Protein AF-I3RBV1-F1 (afdb_monomer_lite)

Radius of gyration: 20.12 Å; chains: 1; bounding box: 81×31×53 Å

pLDDT: mean 87.64, std 16.23, range [31.23, 98.06]

Foldseek 3Di:
DDDDDDDPPPPPPPPPPDALVVLLVCLVVVVVVVLLVLLVVLVVDPDPPDSVVSSLVSLVVVLVVLLVVCVVVLQQLVPDDPSRLLSNLLSLLSLLVNLLPALVLLCVLLVLLVVLLVVCVVPVVPPCNLVSQLVSLVVSLVVLVVSCVVDVSSVSVNSNSNSNSVVCNVVVHSVSSVSSNSSSVSNSVSNVSSPHHND

Secondary structure (DSSP, 8-state):
-------------------HHHHHHHHHHT-HHHHHHHHHHHHH---TTSHHHHHHHHHHHHHHHHHHHHHHHTT-GGGS-HHHHHHHHHHHHHHHHHTT--HHHHHHHHHHHHHHHHHHHH-TT-TTHHHHHHHHHHHHHHHHHHHHHH-GGGHHHHHHHHHHHHHHHHS--HHHHHHHHHHHHHHHHHHHHHT----

Sequence (199 aa):
MYNRGREGGGLRRERLEVDENSLKKAIQEGWFSIVREAVREALKTRKKGSVKEVIEKVIEDEFQKIKEDFRNTGGDLSKLDDFRIVKTAAVVAAMAVIKELKTTQIRKIIEMSKGLNTEVKLNQNDNTISRRILNGAVRMNMLLAYYAGKNSSVQPLQEVLEPILLWLSSNPTVENFSKVYTFFEAIVAYHRYFGGKEQ

Structure (mmCIF, N/CA/C/O backbone):
data_AF-I3RBV1-F1
#
_entry.id   AF-I3RBV1-F1
#
loop_
_atom_site.group_PDB
_atom_site.id
_atom_site.type_symbol
_atom_site.label_atom_id
_atom_site.label_alt_id
_atom_site.label_comp_id
_atom_site.label_asym_id
_atom_site.label_entity_id
_atom_site.label_seq_id
_atom_site.pdbx_PDB_ins_code
_atom_site.Cartn_x
_atom_site.Cartn_y
_atom_site.Cartn_z
_atom_site.occupancy
_atom_site.B_iso_or_equiv
_atom_site.auth_seq_id
_atom_site.auth_comp_id
_atom_site.auth_asym_id
_atom_site.auth_atom_id
_atom_site.pdbx_PDB_model_num
ATOM 1 N N . MET A 1 1 ? -65.904 5.011 8.369 1.00 43.97 1 MET A N 1
ATOM 2 C CA . MET A 1 1 ? -65.185 3.877 8.986 1.00 43.97 1 MET A CA 1
ATOM 3 C C . MET A 1 1 ? -64.522 3.065 7.887 1.00 43.97 1 MET A C 1
ATOM 5 O O . MET A 1 1 ? -65.232 2.355 7.202 1.00 43.97 1 MET A O 1
ATOM 9 N N . TYR A 1 2 ? -63.209 3.188 7.706 1.00 33.78 2 TYR A N 1
ATOM 10 C CA . TYR A 1 2 ? -62.348 2.093 7.247 1.00 33.78 2 TYR A CA 1
ATOM 11 C C . TYR A 1 2 ? -60.950 2.378 7.794 1.00 33.78 2 TYR A C 1
ATOM 13 O O . TYR A 1 2 ? -60.409 3.468 7.634 1.00 33.78 2 TYR A O 1
ATOM 21 N N . ASN A 1 3 ? -60.455 1.416 8.559 1.00 37.34 3 ASN A N 1
ATOM 22 C CA . ASN A 1 3 ? -59.183 1.411 9.260 1.00 37.34 3 ASN A CA 1
ATOM 23 C C . ASN A 1 3 ? -58.359 0.240 8.696 1.00 37.34 3 ASN A C 1
ATOM 25 O O . ASN A 1 3 ? -58.950 -0.716 8.190 1.00 37.34 3 ASN A O 1
ATOM 29 N N . ARG A 1 4 ? -57.040 0.288 8.922 1.00 38.69 4 ARG A N 1
ATOM 30 C CA . ARG A 1 4 ? -55.958 -0.651 8.538 1.00 38.69 4 ARG A CA 1
ATOM 31 C C . ARG A 1 4 ? -55.323 -0.371 7.166 1.00 38.69 4 ARG A C 1
ATOM 33 O O . ARG A 1 4 ? -56.021 -0.183 6.188 1.00 38.69 4 ARG A O 1
ATOM 40 N N . GLY A 1 5 ? -54.002 -0.357 7.023 1.00 33.84 5 GLY A N 1
ATOM 41 C CA . GLY A 1 5 ? -52.952 -0.671 7.985 1.00 33.84 5 GLY A CA 1
ATOM 42 C C . GLY A 1 5 ? -51.603 -0.196 7.457 1.00 33.84 5 GLY A C 1
ATOM 43 O O . GLY A 1 5 ? -51.315 -0.286 6.269 1.00 33.84 5 GLY A O 1
ATOM 44 N N . ARG A 1 6 ? -50.799 0.354 8.369 1.00 45.66 6 ARG A N 1
ATOM 45 C CA . ARG A 1 6 ? -49.372 0.59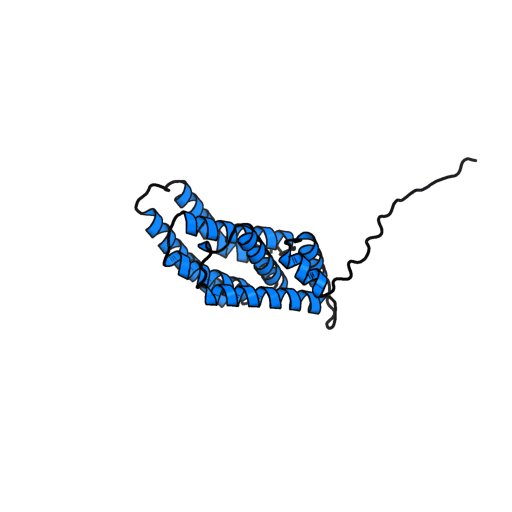1 8.174 1.00 45.66 6 ARG A CA 1
ATOM 46 C C . ARG A 1 6 ? -48.666 -0.761 8.172 1.00 45.66 6 ARG A C 1
ATOM 48 O O . ARG A 1 6 ? -48.700 -1.437 9.193 1.00 45.66 6 ARG A O 1
ATOM 55 N N . GLU A 1 7 ? -47.932 -1.069 7.115 1.00 36.38 7 GLU A N 1
ATOM 56 C CA . GLU A 1 7 ? -46.798 -1.989 7.195 1.00 36.38 7 GLU A CA 1
ATOM 57 C C . GLU A 1 7 ? -45.539 -1.230 6.790 1.00 36.38 7 GLU A C 1
ATOM 59 O O . GLU A 1 7 ? -45.074 -1.239 5.655 1.00 36.38 7 GLU A O 1
ATOM 64 N N . GLY A 1 8 ? -45.004 -0.499 7.770 1.00 36.81 8 GLY A N 1
ATOM 65 C CA . GLY A 1 8 ? -43.614 -0.082 7.753 1.00 36.81 8 GLY A CA 1
ATOM 66 C C . GLY A 1 8 ? -42.754 -1.302 8.051 1.00 36.81 8 GLY A C 1
ATOM 67 O O . GLY A 1 8 ? -42.493 -1.601 9.214 1.00 36.81 8 GLY A O 1
ATOM 68 N N . GLY A 1 9 ? -42.325 -2.000 7.000 1.00 31.23 9 GLY A N 1
ATOM 69 C CA . GLY A 1 9 ? -41.282 -3.022 7.057 1.00 31.23 9 GLY A CA 1
ATOM 70 C C . GLY A 1 9 ? -39.929 -2.381 7.352 1.00 31.23 9 GLY A C 1
ATOM 71 O O . GLY A 1 9 ? -39.078 -2.251 6.476 1.00 31.23 9 GLY A O 1
ATOM 72 N N . GLY A 1 10 ? -39.741 -1.922 8.588 1.00 34.28 10 GLY A N 1
ATOM 73 C CA . GLY A 1 10 ? -38.438 -1.529 9.093 1.00 34.28 10 GLY A CA 1
ATOM 74 C C . GLY A 1 10 ? -37.571 -2.773 9.211 1.00 34.28 10 GLY A C 1
ATOM 75 O O . GLY A 1 10 ? -37.705 -3.523 10.176 1.00 34.28 10 GLY A O 1
ATOM 76 N N . LEU A 1 11 ? -36.677 -2.979 8.242 1.00 37.38 11 LEU A N 1
ATOM 77 C CA . LEU A 1 11 ? -35.508 -3.840 8.399 1.00 37.38 11 LEU A CA 1
ATOM 78 C C . LEU A 1 11 ? -34.776 -3.382 9.664 1.00 37.38 11 LEU A C 1
ATOM 80 O O . LEU A 1 11 ? -34.067 -2.371 9.666 1.00 37.38 11 LEU A O 1
ATOM 84 N N . ARG A 1 12 ? -35.006 -4.098 10.769 1.00 35.91 12 ARG A N 1
ATOM 85 C CA . ARG A 1 12 ? -34.195 -3.997 11.977 1.00 35.91 12 ARG A CA 1
ATOM 86 C C . ARG A 1 12 ? -32.760 -4.240 11.531 1.00 35.91 12 ARG A C 1
ATOM 88 O O . ARG A 1 12 ? -32.411 -5.352 11.156 1.00 35.91 12 ARG A O 1
ATOM 95 N N . ARG A 1 13 ? -31.941 -3.188 11.549 1.00 39.34 13 ARG A N 1
ATOM 96 C CA . ARG A 1 13 ? -30.487 -3.330 11.553 1.00 39.34 13 ARG A CA 1
ATOM 97 C C . ARG A 1 13 ? -30.153 -4.113 12.818 1.00 39.34 13 ARG A C 1
ATOM 99 O O . ARG A 1 13 ? -30.091 -3.519 13.894 1.00 39.34 13 ARG A O 1
ATOM 106 N N . GLU A 1 14 ? -30.012 -5.430 12.706 1.00 40.53 14 GLU A N 1
ATOM 107 C CA . GLU A 1 14 ? -29.224 -6.187 13.671 1.00 40.53 14 GLU A CA 1
ATOM 108 C C . GLU A 1 14 ? -27.906 -5.430 13.807 1.00 40.53 14 GLU A C 1
ATOM 110 O O . GLU A 1 14 ? -27.224 -5.152 12.816 1.00 40.53 14 GLU A O 1
ATOM 115 N N . ARG A 1 15 ? -27.602 -4.962 15.022 1.00 45.78 15 ARG A N 1
ATOM 116 C CA . ARG A 1 15 ? -26.257 -4.476 15.306 1.00 45.78 15 ARG A CA 1
ATOM 117 C C . ARG A 1 15 ? -25.359 -5.671 15.042 1.00 45.78 15 ARG A C 1
ATOM 119 O O . ARG A 1 15 ? -25.416 -6.624 15.807 1.00 45.78 15 ARG A O 1
ATOM 126 N N . LEU A 1 16 ? -24.584 -5.621 13.961 1.00 51.28 16 LEU A N 1
ATOM 127 C CA . LEU A 1 16 ? -23.417 -6.476 13.803 1.00 51.28 16 LEU A CA 1
ATOM 128 C C . LEU A 1 16 ? -22.609 -6.320 15.090 1.00 51.28 16 LEU A C 1
ATOM 130 O O . LEU A 1 16 ? -22.035 -5.259 15.344 1.00 51.28 16 LEU A O 1
ATOM 134 N N . GLU A 1 17 ? -22.651 -7.338 15.941 1.00 61.72 17 GLU A N 1
ATOM 135 C CA . GLU A 1 17 ? -21.717 -7.469 17.044 1.00 61.72 17 GLU A CA 1
ATOM 136 C C . GLU A 1 17 ? -20.369 -7.731 16.378 1.00 61.72 17 GLU A C 1
ATOM 138 O O . GLU A 1 17 ? -20.085 -8.829 15.909 1.00 61.72 17 GLU A O 1
ATOM 143 N N . VAL A 1 18 ? -19.590 -6.666 16.183 1.00 70.06 18 VAL A N 1
ATOM 144 C CA . VAL A 1 18 ? -18.258 -6.776 15.593 1.00 70.06 18 VAL A CA 1
ATOM 145 C C . VAL A 1 18 ? -17.349 -7.368 16.661 1.00 70.06 18 VAL A C 1
ATOM 147 O O . VAL A 1 18 ? -16.785 -6.640 17.478 1.00 70.06 18 VAL A O 1
ATOM 150 N N . ASP A 1 19 ? -17.250 -8.692 16.677 1.00 84.06 19 ASP A N 1
ATOM 151 C CA . ASP A 1 19 ? -16.253 -9.411 17.457 1.00 84.06 19 ASP A CA 1
ATOM 152 C C . ASP A 1 19 ? -14.961 -9.627 16.645 1.00 84.06 19 ASP A C 1
ATOM 154 O O . ASP A 1 19 ? -14.930 -9.535 15.412 1.00 84.06 19 ASP A O 1
ATOM 158 N N . GLU A 1 20 ? -13.869 -9.899 17.362 1.00 89.44 20 GLU A N 1
ATOM 159 C CA . GLU A 1 20 ? -12.519 -10.030 16.805 1.00 89.44 20 GLU A CA 1
ATOM 160 C C . GLU A 1 20 ? -12.443 -11.086 15.684 1.00 89.44 20 GLU A C 1
ATOM 162 O O . GLU A 1 20 ? -11.799 -10.862 14.654 1.00 89.44 20 GLU A O 1
ATOM 167 N N . ASN A 1 21 ? -13.123 -12.226 15.856 1.00 91.38 21 ASN A N 1
ATOM 168 C CA . ASN A 1 21 ? -13.037 -13.355 14.932 1.00 91.38 21 ASN A CA 1
ATOM 169 C C . ASN A 1 21 ? -13.827 -13.092 13.653 1.00 91.38 21 ASN A C 1
ATOM 171 O O . ASN A 1 21 ? -13.334 -13.378 12.559 1.00 91.38 21 ASN A O 1
ATOM 175 N N . SER A 1 22 ? -15.018 -12.504 13.776 1.00 91.31 22 SER A N 1
ATOM 176 C CA . SER A 1 22 ? -15.838 -12.136 12.619 1.00 91.31 22 SER A CA 1
ATOM 177 C C . SER A 1 22 ? -15.121 -11.133 11.712 1.00 91.31 22 SER A C 1
ATOM 179 O O . SER A 1 22 ? -15.134 -11.289 10.489 1.00 91.31 22 SER A O 1
ATOM 181 N N . LEU A 1 23 ? -14.427 -10.143 12.289 1.00 93.88 23 LEU A N 1
ATOM 182 C CA . LEU A 1 23 ? -13.663 -9.171 11.502 1.00 93.88 23 LEU A CA 1
ATOM 183 C C . LEU A 1 23 ? -12.424 -9.799 10.843 1.00 93.88 23 LEU A C 1
ATOM 185 O O . LEU A 1 23 ? -12.176 -9.547 9.663 1.00 93.88 23 LEU A O 1
ATOM 189 N N . LYS A 1 24 ? -11.680 -10.652 11.561 1.00 94.56 24 LYS A N 1
ATOM 190 C CA . LYS A 1 24 ? -10.543 -11.400 10.991 1.00 94.56 24 LYS A CA 1
ATOM 191 C C . LYS A 1 24 ? -10.976 -12.256 9.803 1.00 94.56 24 LYS A C 1
ATOM 193 O O . LYS A 1 24 ? -10.357 -12.190 8.741 1.00 94.56 24 LYS A O 1
ATOM 198 N N . LYS A 1 25 ? -12.074 -13.000 9.955 1.00 94.88 25 LYS A N 1
ATOM 199 C CA . LYS A 1 25 ? -12.648 -13.818 8.882 1.00 94.88 25 LYS A CA 1
ATOM 200 C C . LYS A 1 25 ? -13.053 -12.962 7.679 1.00 94.88 25 LYS A C 1
ATOM 202 O O . LYS A 1 25 ? -12.675 -13.279 6.555 1.00 94.88 25 LYS A O 1
ATOM 207 N N . ALA A 1 26 ? -13.728 -11.835 7.913 1.00 95.12 26 ALA A N 1
ATOM 208 C CA . ALA A 1 26 ? -14.122 -10.920 6.845 1.00 95.12 26 ALA A CA 1
ATOM 209 C C . ALA A 1 26 ? -12.919 -10.378 6.051 1.00 95.12 26 ALA A C 1
ATOM 211 O O . ALA A 1 26 ? -12.990 -10.280 4.827 1.00 95.12 26 ALA A O 1
ATOM 212 N N . ILE A 1 27 ? -11.802 -10.057 6.715 1.00 95.19 27 ILE A N 1
ATOM 213 C CA . ILE A 1 27 ? -10.563 -9.641 6.035 1.00 95.19 27 ILE A CA 1
ATOM 214 C C . ILE A 1 27 ? -9.998 -10.790 5.191 1.00 95.19 27 ILE A C 1
ATOM 216 O O . ILE A 1 27 ? -9.649 -10.584 4.028 1.00 95.19 27 ILE A O 1
ATOM 220 N N . GLN A 1 28 ? -9.918 -11.996 5.756 1.00 93.19 28 GLN A N 1
ATOM 221 C CA . GLN A 1 28 ? -9.342 -13.166 5.086 1.00 93.19 28 GLN A CA 1
ATOM 222 C C . GLN A 1 28 ? -10.125 -13.577 3.834 1.00 93.19 28 GLN A C 1
ATOM 224 O O . GLN A 1 28 ? -9.507 -13.886 2.814 1.00 93.19 28 GLN A O 1
ATOM 229 N N . GLU A 1 29 ? -11.455 -13.530 3.910 1.00 94.50 29 GLU A N 1
ATOM 230 C CA . GLU A 1 29 ? -12.381 -13.917 2.837 1.00 94.50 29 GLU A CA 1
ATOM 231 C C . GLU A 1 29 ? -12.699 -12.766 1.864 1.00 94.50 29 GLU A C 1
ATOM 233 O O . GLU A 1 29 ? -13.391 -12.966 0.868 1.00 94.50 29 GLU A O 1
ATOM 238 N N . GLY A 1 30 ? -12.184 -11.555 2.111 1.00 93.81 30 GLY A N 1
ATOM 239 C CA . GLY A 1 30 ? -12.381 -10.400 1.230 1.00 93.81 30 GLY A CA 1
ATOM 240 C C . GLY A 1 30 ? -13.765 -9.746 1.337 1.00 93.81 30 GLY A C 1
ATOM 241 O O . GLY A 1 30 ? -14.210 -9.060 0.416 1.00 93.81 30 GLY A O 1
ATOM 242 N N . TRP A 1 31 ? -14.464 -9.919 2.460 1.00 95.56 31 TRP A N 1
ATOM 243 C CA . TRP A 1 31 ? -15.760 -9.292 2.743 1.00 95.56 31 TRP A CA 1
ATOM 244 C C . TRP A 1 31 ? -15.586 -7.837 3.203 1.00 95.56 31 TRP A C 1
ATOM 246 O O . TRP A 1 31 ? -15.913 -7.454 4.330 1.00 95.56 31 TRP A O 1
ATOM 256 N N . PHE A 1 32 ? -15.066 -6.988 2.314 1.00 95.50 32 PHE A N 1
ATOM 257 C CA . PHE A 1 32 ? -14.678 -5.614 2.654 1.00 95.50 32 PHE A CA 1
ATOM 258 C C . PHE A 1 32 ? -15.848 -4.694 3.026 1.00 95.50 32 PHE A C 1
ATOM 260 O O . PHE A 1 32 ? -15.623 -3.654 3.639 1.00 95.50 32 PHE A O 1
ATOM 267 N N . SER A 1 33 ? -17.095 -5.057 2.719 1.00 95.31 33 SER A N 1
ATOM 268 C CA . SER A 1 33 ? -18.275 -4.339 3.220 1.00 95.31 33 SER A CA 1
ATOM 269 C C . SER A 1 33 ? -18.387 -4.408 4.745 1.00 95.31 33 SER A C 1
ATOM 271 O O . SER A 1 33 ? -18.674 -3.394 5.375 1.00 95.31 33 SER A O 1
ATOM 273 N N . ILE A 1 34 ? -18.086 -5.561 5.347 1.00 94.31 34 ILE A N 1
ATOM 274 C CA . ILE A 1 34 ? -18.062 -5.733 6.807 1.00 94.31 34 ILE A CA 1
ATOM 275 C C . ILE A 1 34 ? -16.895 -4.940 7.397 1.00 94.31 34 ILE A C 1
ATOM 277 O O . ILE A 1 34 ? -17.082 -4.183 8.349 1.00 94.31 34 ILE A O 1
ATOM 281 N N . VAL A 1 35 ? -15.713 -5.037 6.776 1.00 95.50 35 VAL A N 1
ATOM 282 C CA . VAL A 1 35 ? -14.522 -4.267 7.178 1.00 95.50 35 VAL A CA 1
ATOM 283 C C . VAL A 1 35 ? -14.811 -2.765 7.149 1.00 95.50 35 VAL A C 1
ATOM 285 O O . VAL A 1 35 ? -14.471 -2.049 8.086 1.00 95.50 35 VAL A O 1
ATOM 288 N N . ARG A 1 36 ? -15.503 -2.278 6.115 1.00 95.81 36 ARG A N 1
ATOM 289 C CA . ARG A 1 36 ? -15.916 -0.876 5.996 1.00 95.81 36 ARG A CA 1
ATOM 290 C C . ARG A 1 36 ? -16.795 -0.429 7.148 1.00 95.81 36 ARG A C 1
ATOM 292 O O . ARG A 1 36 ? -16.546 0.638 7.707 1.00 95.81 36 ARG A O 1
ATOM 299 N N . GLU A 1 37 ? -17.844 -1.185 7.456 1.00 94.12 37 GLU A N 1
ATOM 300 C CA . GLU A 1 37 ? -18.761 -0.810 8.531 1.00 94.12 37 GLU A CA 1
ATOM 301 C C . GLU A 1 37 ? -18.044 -0.826 9.886 1.00 94.12 37 GLU A C 1
ATOM 303 O O . GLU A 1 37 ? -18.206 0.119 10.658 1.00 94.12 37 GLU A O 1
ATOM 308 N N . ALA A 1 38 ? -17.153 -1.796 10.117 1.00 93.00 38 ALA A N 1
ATOM 309 C CA . ALA A 1 38 ? -16.289 -1.824 11.294 1.00 93.00 38 ALA A CA 1
ATOM 310 C C . ALA A 1 38 ? -15.378 -0.581 11.371 1.00 93.00 38 ALA A C 1
ATOM 312 O O . ALA A 1 38 ? -15.432 0.166 12.348 1.00 93.00 38 ALA A O 1
ATOM 313 N N . VAL A 1 39 ? -14.598 -0.285 10.326 1.00 93.50 39 VAL A N 1
ATOM 314 C CA . VAL A 1 39 ? -13.709 0.894 10.295 1.00 93.50 39 VAL A CA 1
ATOM 315 C C . VAL A 1 39 ? -14.494 2.183 10.548 1.00 93.50 39 VAL A C 1
ATOM 317 O O . VAL A 1 39 ? -14.084 3.024 11.346 1.00 93.50 39 VAL A O 1
ATOM 320 N N . ARG A 1 40 ? -15.668 2.340 9.931 1.00 91.81 40 ARG A N 1
ATOM 321 C CA . ARG A 1 40 ? -16.527 3.514 10.144 1.00 91.81 40 ARG A CA 1
ATOM 322 C C . ARG A 1 40 ? -17.050 3.617 11.568 1.00 91.81 40 ARG A C 1
ATOM 324 O O . ARG A 1 40 ? -17.195 4.731 12.071 1.00 91.81 40 ARG A O 1
ATOM 331 N N . GLU A 1 41 ? -17.352 2.495 12.205 1.00 89.12 41 GLU A N 1
ATOM 332 C CA . GLU A 1 41 ? -17.783 2.478 13.599 1.00 89.12 41 GLU A CA 1
ATOM 333 C C . GLU A 1 41 ? -16.639 2.853 14.551 1.00 89.12 41 GLU A C 1
ATOM 335 O O . GLU A 1 41 ? -16.833 3.661 15.468 1.00 89.12 41 GLU A O 1
ATOM 340 N N . ALA A 1 42 ? -15.422 2.378 14.268 1.00 89.44 42 ALA A N 1
ATOM 341 C CA . ALA A 1 42 ? -14.211 2.782 14.980 1.00 89.44 42 ALA A CA 1
ATOM 342 C C . ALA A 1 42 ? -13.955 4.298 14.866 1.00 89.44 42 ALA A C 1
ATOM 344 O O . ALA A 1 42 ? -13.603 4.941 15.855 1.00 89.44 42 ALA A O 1
ATOM 345 N N . LEU A 1 43 ? -14.220 4.903 13.701 1.00 88.06 43 LEU A N 1
ATOM 346 C CA . LEU A 1 43 ? -14.090 6.354 13.502 1.00 88.06 43 LEU A CA 1
ATOM 347 C C . LEU A 1 43 ? -15.131 7.186 14.274 1.00 88.06 43 LEU A C 1
ATOM 349 O O . LEU A 1 43 ? -14.849 8.325 14.648 1.00 88.06 43 LEU A O 1
ATOM 353 N N . LYS A 1 44 ? -16.343 6.662 14.501 1.00 87.12 44 LYS A N 1
ATOM 354 C CA . LYS A 1 44 ? -17.406 7.376 15.240 1.00 87.12 44 LYS A CA 1
ATOM 355 C C . LYS A 1 44 ? -17.213 7.310 16.753 1.00 87.12 44 LYS A C 1
ATOM 357 O O . LYS A 1 44 ? -17.618 8.227 17.472 1.00 87.12 44 LYS A O 1
ATOM 362 N N . THR A 1 45 ? -16.632 6.222 17.245 1.00 80.75 45 THR A N 1
ATOM 363 C CA . THR A 1 45 ? -16.597 5.921 18.676 1.00 80.75 45 THR A CA 1
ATOM 364 C C . THR A 1 45 ? -15.466 6.675 19.378 1.00 80.75 45 THR A C 1
ATOM 366 O O . THR A 1 45 ? -14.293 6.520 19.058 1.00 80.75 45 THR A O 1
ATOM 369 N N . ARG A 1 46 ? -15.808 7.496 20.383 1.00 67.19 46 ARG A N 1
ATOM 370 C CA . ARG A 1 46 ? -14.831 8.262 21.190 1.00 67.19 46 ARG A CA 1
ATOM 371 C C . ARG A 1 46 ? -14.433 7.597 22.516 1.00 67.19 46 ARG A C 1
ATOM 373 O O . ARG A 1 46 ? -13.560 8.113 23.206 1.00 67.19 46 ARG A O 1
ATOM 380 N N . LYS A 1 47 ? -15.081 6.496 22.914 1.00 62.28 47 LYS A N 1
ATOM 381 C CA . LYS A 1 47 ? -14.840 5.838 24.212 1.00 62.28 47 LYS A CA 1
ATOM 382 C C . LYS A 1 47 ? -13.664 4.850 24.126 1.00 62.28 47 LYS A C 1
ATOM 384 O O . LYS A 1 47 ? -13.701 3.954 23.287 1.00 62.28 47 LYS A O 1
ATOM 389 N N . LYS A 1 48 ? -12.664 4.992 25.008 1.00 52.47 48 LYS A N 1
ATOM 390 C CA . LYS A 1 48 ? -11.652 3.954 25.311 1.00 52.47 48 LYS A CA 1
ATOM 391 C C . LYS A 1 48 ? -12.323 2.744 25.986 1.00 52.47 48 LYS A C 1
ATOM 393 O O . LYS A 1 48 ? -13.314 2.936 26.691 1.00 52.47 48 LYS A O 1
ATOM 398 N N . GLY A 1 49 ? -11.820 1.535 25.752 1.00 56.78 49 GLY A N 1
ATOM 399 C CA . GLY A 1 49 ? -12.396 0.259 26.204 1.00 56.78 49 GLY A CA 1
ATOM 400 C C . GLY A 1 49 ? -13.547 -0.271 25.341 1.00 56.78 49 GLY A C 1
ATOM 401 O O . GLY A 1 49 ? -14.389 -1.012 25.838 1.00 56.78 49 GLY A O 1
ATOM 402 N N . SER A 1 50 ? -13.668 0.177 24.087 1.00 72.62 50 SER A N 1
ATOM 403 C CA . SER A 1 50 ? -14.841 -0.068 23.235 1.00 72.62 50 SER A CA 1
ATOM 404 C C . SER A 1 50 ? -14.530 -0.935 22.015 1.00 72.62 50 SER A C 1
ATOM 406 O O . SER A 1 50 ? -13.375 -1.200 21.700 1.00 72.62 50 SER A O 1
ATOM 408 N N . VAL A 1 51 ? -15.583 -1.297 21.276 1.00 82.75 51 VAL A N 1
ATOM 409 C CA . VAL A 1 51 ? -15.554 -1.909 19.932 1.00 82.75 51 VAL A CA 1
ATOM 410 C C . VAL A 1 51 ? -14.472 -1.304 19.019 1.00 82.75 51 VAL A C 1
ATOM 412 O O . VAL A 1 51 ? -13.870 -2.020 18.226 1.00 82.75 51 VAL A O 1
ATOM 415 N N . LYS A 1 52 ? -14.151 -0.010 19.176 1.00 88.88 52 LYS A N 1
ATOM 416 C CA . LYS A 1 52 ? -13.037 0.647 18.481 1.00 88.88 52 LYS A CA 1
ATOM 417 C C . LYS A 1 52 ? -11.688 -0.049 18.701 1.00 88.88 52 LYS A C 1
ATOM 419 O O . LYS A 1 52 ? -10.994 -0.300 17.728 1.00 88.88 52 LYS A O 1
ATOM 424 N N . GLU A 1 53 ? -11.323 -0.358 19.944 1.00 89.81 53 GLU A N 1
ATOM 425 C CA . GLU A 1 53 ? -10.019 -0.954 20.273 1.00 89.81 53 GLU A CA 1
ATOM 426 C C . GLU A 1 53 ? -9.891 -2.364 19.696 1.00 89.81 53 GLU A C 1
ATOM 428 O O . GLU A 1 53 ? -8.826 -2.731 19.209 1.00 89.81 53 GLU A O 1
ATOM 433 N N . VAL A 1 54 ? -10.989 -3.127 19.679 1.00 91.25 54 VAL A N 1
ATOM 434 C CA . VAL A 1 54 ? -11.036 -4.446 19.031 1.00 91.25 54 VAL A CA 1
ATOM 435 C C . VAL A 1 54 ? -10.779 -4.307 17.531 1.00 91.25 54 VAL A C 1
ATOM 437 O O . VAL A 1 54 ? -9.941 -5.014 16.980 1.00 91.25 54 VAL A O 1
ATOM 440 N N . ILE A 1 55 ? -11.455 -3.365 16.871 1.00 93.12 55 ILE A N 1
ATOM 441 C CA . ILE A 1 55 ? -11.319 -3.139 15.426 1.00 93.12 55 ILE A CA 1
ATOM 442 C C . ILE A 1 55 ? -9.910 -2.654 15.070 1.00 93.12 55 ILE A C 1
ATOM 444 O O . ILE A 1 55 ? -9.302 -3.176 14.136 1.00 93.12 55 ILE A O 1
ATOM 448 N N . GLU A 1 56 ? -9.381 -1.685 15.820 1.00 93.81 56 GLU A N 1
ATOM 449 C CA . GLU A 1 56 ? -8.024 -1.169 15.624 1.00 93.81 56 GLU A CA 1
ATOM 450 C C . GLU A 1 56 ? -6.982 -2.267 15.822 1.00 93.81 56 GLU A C 1
ATOM 452 O O . GLU A 1 56 ? -6.102 -2.413 14.978 1.00 93.81 56 GLU A O 1
ATOM 457 N N . LYS A 1 57 ? -7.121 -3.085 16.872 1.00 94.44 57 LYS A N 1
ATOM 458 C CA . LYS A 1 57 ? -6.231 -4.220 17.134 1.00 94.44 57 LYS A CA 1
ATOM 459 C C . LYS A 1 57 ? -6.258 -5.237 15.994 1.00 94.44 57 LYS A C 1
ATOM 461 O O . LYS A 1 57 ? -5.199 -5.636 15.532 1.00 94.44 57 LYS A O 1
ATOM 466 N N . VAL A 1 58 ? -7.437 -5.629 15.503 1.00 96.00 58 VAL A N 1
ATOM 467 C CA . VAL A 1 58 ? -7.535 -6.588 14.386 1.00 96.00 58 VAL A CA 1
ATOM 468 C C . VAL A 1 58 ? -6.853 -6.052 13.130 1.00 96.00 58 VAL A C 1
ATOM 470 O O . VAL A 1 58 ? -6.130 -6.790 12.465 1.00 96.00 58 VAL A O 1
ATOM 473 N N . ILE A 1 59 ? -7.077 -4.781 12.794 1.00 96.81 59 ILE A N 1
ATOM 474 C CA . ILE A 1 59 ? -6.484 -4.184 11.593 1.00 96.81 59 ILE A CA 1
ATOM 475 C C . ILE A 1 59 ? -4.972 -4.022 11.753 1.00 96.81 59 ILE A C 1
ATOM 477 O O . ILE A 1 59 ? -4.241 -4.306 10.808 1.00 96.81 59 ILE A O 1
ATOM 481 N N . GLU A 1 60 ? -4.500 -3.620 12.933 1.00 96.75 60 GLU A N 1
ATOM 482 C CA . GLU A 1 60 ? -3.073 -3.539 13.246 1.00 96.75 60 GLU A CA 1
ATOM 483 C C . GLU A 1 60 ? -2.412 -4.925 13.168 1.00 96.75 60 GLU A C 1
ATOM 485 O O . GLU A 1 60 ? -1.387 -5.059 12.507 1.00 96.75 60 GLU A O 1
ATOM 490 N N . ASP A 1 61 ? -3.018 -5.973 13.738 1.00 97.12 61 ASP A N 1
ATOM 491 C CA . ASP A 1 61 ? -2.506 -7.350 13.676 1.00 97.12 61 ASP A CA 1
ATOM 492 C C . ASP A 1 61 ? -2.354 -7.832 12.222 1.00 97.12 61 ASP A C 1
ATOM 494 O O . ASP A 1 61 ? -1.312 -8.370 11.841 1.00 97.12 61 ASP A O 1
ATOM 498 N N . GLU A 1 62 ? -3.378 -7.636 11.384 1.00 97.31 62 GLU A N 1
ATOM 499 C CA . GLU A 1 62 ? -3.320 -8.006 9.962 1.00 97.31 62 GLU A CA 1
ATOM 500 C C . GLU A 1 62 ? -2.311 -7.146 9.184 1.00 97.31 62 GLU A C 1
ATOM 502 O O . GLU A 1 62 ? -1.608 -7.644 8.303 1.00 97.31 62 GLU A O 1
ATOM 507 N N . PHE A 1 63 ? -2.182 -5.868 9.536 1.00 97.81 63 PHE A N 1
ATOM 508 C CA . PHE A 1 63 ? -1.194 -4.975 8.944 1.00 97.81 63 PHE A CA 1
ATOM 509 C C . PHE A 1 63 ? 0.245 -5.377 9.305 1.00 97.81 63 PHE A C 1
ATOM 511 O O . PHE A 1 63 ? 1.112 -5.388 8.429 1.00 97.81 63 PHE A O 1
ATOM 518 N N . GLN A 1 64 ? 0.515 -5.777 10.552 1.00 97.50 64 GLN A N 1
ATOM 519 C CA . GLN A 1 64 ? 1.842 -6.262 10.946 1.00 97.50 64 GLN A CA 1
ATOM 520 C C . GLN A 1 64 ? 2.208 -7.569 10.231 1.00 97.50 64 GLN A C 1
ATOM 522 O O . GLN A 1 64 ? 3.355 -7.719 9.813 1.00 97.50 64 GLN A O 1
ATOM 527 N N . LYS A 1 65 ? 1.246 -8.477 10.003 1.00 96.44 65 LYS A N 1
ATOM 528 C CA . LYS A 1 65 ? 1.478 -9.674 9.169 1.00 96.44 65 LYS A CA 1
ATOM 529 C C . LYS A 1 65 ? 1.898 -9.297 7.749 1.00 96.44 65 LYS A C 1
ATOM 531 O O . LYS A 1 65 ? 2.872 -9.837 7.244 1.00 96.44 65 LYS A O 1
ATOM 536 N N . ILE A 1 66 ? 1.216 -8.329 7.133 1.00 95.94 66 ILE A N 1
ATOM 537 C CA . ILE A 1 66 ? 1.566 -7.826 5.795 1.00 95.94 66 ILE A CA 1
ATOM 538 C C . ILE A 1 66 ? 2.976 -7.234 5.769 1.00 95.94 66 ILE A C 1
ATOM 540 O O . ILE A 1 66 ? 3.734 -7.487 4.833 1.00 95.94 66 ILE A O 1
ATOM 544 N N . LYS A 1 67 ? 3.341 -6.443 6.784 1.00 95.44 67 LYS A N 1
ATOM 545 C CA . LYS A 1 67 ? 4.692 -5.880 6.887 1.00 95.44 67 LYS A CA 1
ATOM 546 C C . LYS A 1 67 ? 5.751 -6.967 6.967 1.00 95.44 67 LYS A C 1
ATOM 548 O O . LYS A 1 67 ? 6.763 -6.877 6.278 1.00 95.44 67 LYS A O 1
ATOM 553 N N . GLU A 1 68 ? 5.520 -7.977 7.795 1.00 94.62 68 GLU A N 1
ATOM 554 C CA . GLU A 1 68 ? 6.452 -9.087 7.956 1.00 94.62 68 GLU A CA 1
ATOM 555 C C . GLU A 1 68 ? 6.549 -9.925 6.673 1.00 94.62 68 GLU A C 1
ATOM 557 O O . GLU A 1 68 ? 7.649 -10.238 6.221 1.00 94.62 68 GLU A O 1
ATOM 562 N N . ASP A 1 69 ? 5.426 -10.185 6.001 1.00 93.81 69 ASP A N 1
ATOM 563 C CA . ASP A 1 69 ? 5.399 -10.841 4.690 1.00 93.81 69 ASP A CA 1
ATOM 564 C C . ASP A 1 69 ? 6.219 -10.058 3.650 1.00 93.81 69 ASP A C 1
ATOM 566 O O . ASP A 1 69 ? 7.030 -10.642 2.922 1.00 93.81 69 ASP A O 1
ATOM 570 N N . PHE A 1 70 ? 6.067 -8.731 3.581 1.00 93.75 70 PHE A N 1
ATOM 571 C CA . PHE A 1 70 ? 6.849 -7.907 2.656 1.00 93.75 70 PHE A CA 1
ATOM 572 C C . PHE A 1 70 ? 8.314 -7.790 3.040 1.00 93.75 70 PHE A C 1
ATOM 574 O O . PHE A 1 70 ? 9.166 -7.777 2.154 1.00 93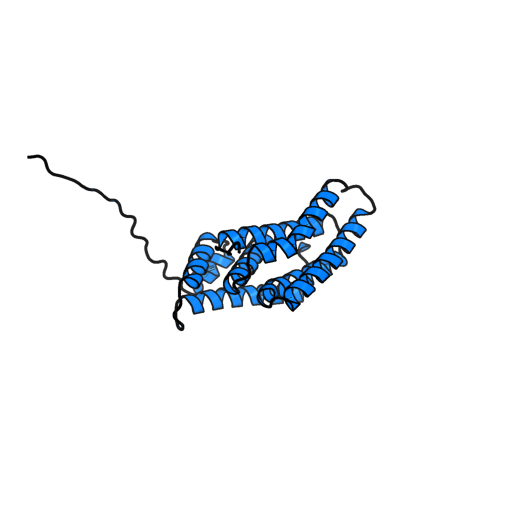.75 70 PHE A O 1
ATOM 581 N N . ARG A 1 71 ? 8.640 -7.783 4.330 1.00 90.31 71 ARG A N 1
ATOM 582 C CA . ARG A 1 71 ? 10.029 -7.852 4.783 1.00 90.31 71 ARG A CA 1
ATOM 583 C C . ARG A 1 71 ? 10.690 -9.159 4.339 1.00 90.31 71 ARG A C 1
ATOM 585 O O . ARG A 1 71 ? 11.795 -9.125 3.806 1.00 90.31 71 ARG A O 1
ATOM 592 N N . ASN A 1 72 ? 9.995 -10.286 4.494 1.00 92.00 72 ASN A N 1
ATOM 593 C CA . ASN A 1 72 ? 10.511 -11.615 4.156 1.00 92.00 72 ASN A CA 1
ATOM 594 C C . ASN A 1 72 ? 10.593 -11.868 2.646 1.00 92.00 72 ASN A C 1
ATOM 596 O O . ASN A 1 72 ? 11.480 -12.575 2.175 1.00 92.00 72 ASN A O 1
ATOM 600 N N . THR A 1 73 ? 9.686 -11.278 1.870 1.00 92.88 73 THR A N 1
ATOM 601 C CA . THR A 1 73 ? 9.691 -11.384 0.401 1.00 92.88 73 THR A CA 1
ATOM 602 C C . THR A 1 73 ? 10.496 -10.284 -0.285 1.00 92.88 73 THR A C 1
ATOM 604 O O . THR A 1 73 ? 10.651 -10.324 -1.504 1.00 92.88 73 THR A O 1
ATOM 607 N N . GLY A 1 74 ? 10.996 -9.303 0.471 1.00 92.31 74 GLY A N 1
ATOM 608 C CA . GLY A 1 74 ? 11.644 -8.111 -0.067 1.00 92.31 74 GLY A CA 1
ATOM 609 C C . GLY A 1 74 ? 10.693 -7.180 -0.823 1.00 92.31 74 GLY A C 1
ATOM 610 O O . GLY A 1 74 ? 11.168 -6.402 -1.632 1.00 92.31 74 GLY A O 1
ATOM 611 N N . GLY A 1 75 ? 9.376 -7.259 -0.606 1.00 92.69 75 GLY A N 1
ATOM 612 C CA . GLY A 1 75 ? 8.377 -6.452 -1.319 1.00 92.69 75 GLY A CA 1
ATOM 613 C C . GLY A 1 75 ? 7.965 -7.007 -2.688 1.00 92.69 75 GLY A C 1
ATOM 614 O O . GLY A 1 75 ? 7.352 -6.293 -3.480 1.00 92.69 75 GLY A O 1
ATOM 615 N N . ASP A 1 76 ? 8.296 -8.267 -2.975 1.00 95.31 76 ASP A N 1
ATOM 616 C CA . ASP A 1 76 ? 8.039 -8.917 -4.259 1.00 95.31 76 ASP A CA 1
ATOM 617 C C . ASP A 1 76 ? 6.543 -9.191 -4.502 1.00 95.31 76 ASP A C 1
ATOM 619 O O . ASP A 1 76 ? 5.994 -10.222 -4.102 1.00 95.31 76 ASP A O 1
ATOM 623 N N . LEU A 1 77 ? 5.882 -8.266 -5.207 1.00 94.00 77 LEU A N 1
ATOM 624 C CA . LEU A 1 77 ? 4.473 -8.400 -5.589 1.00 94.00 77 LEU A CA 1
ATOM 625 C C . LEU A 1 77 ? 4.238 -9.439 -6.690 1.00 94.00 77 LEU A C 1
ATOM 627 O O . LEU A 1 77 ? 3.093 -9.847 -6.892 1.00 94.00 77 LEU A O 1
ATOM 631 N N . SER A 1 78 ? 5.272 -9.890 -7.410 1.00 92.38 78 SER A N 1
ATOM 632 C CA . SER A 1 78 ? 5.083 -10.871 -8.487 1.00 92.38 78 SER A CA 1
ATOM 633 C C . SER A 1 78 ? 4.550 -12.206 -7.955 1.00 92.38 78 SER A C 1
ATOM 635 O O . SER A 1 78 ? 3.775 -12.864 -8.648 1.00 92.38 78 SER A O 1
ATOM 637 N N . LYS A 1 79 ? 4.859 -12.526 -6.691 1.00 91.25 79 LYS A N 1
ATOM 638 C CA . LYS A 1 79 ? 4.424 -13.728 -5.959 1.00 91.25 79 LYS A CA 1
ATOM 639 C C . LYS A 1 79 ? 2.983 -13.679 -5.452 1.00 91.25 79 LYS A C 1
ATOM 641 O O . LYS A 1 79 ? 2.492 -14.677 -4.925 1.00 91.25 79 LYS A O 1
ATOM 646 N N . LEU A 1 80 ? 2.320 -12.530 -5.556 1.00 92.38 80 LEU A N 1
ATOM 647 C CA . LEU A 1 80 ? 0.924 -12.377 -5.167 1.00 92.38 80 LEU A CA 1
ATOM 648 C C . LEU A 1 80 ? 0.019 -12.475 -6.399 1.00 92.38 80 LEU A C 1
ATOM 650 O O . LEU A 1 80 ? 0.309 -11.900 -7.455 1.00 92.38 80 LEU A O 1
ATOM 654 N N . ASP A 1 81 ? -1.085 -13.201 -6.234 1.00 93.25 81 ASP A N 1
ATOM 655 C CA . ASP A 1 81 ? -2.230 -13.134 -7.137 1.00 93.25 81 ASP A CA 1
ATOM 656 C C . ASP A 1 81 ? -3.030 -11.837 -6.918 1.00 93.25 81 ASP A C 1
ATOM 658 O O . ASP A 1 81 ? -2.878 -11.143 -5.904 1.00 93.25 81 ASP A O 1
ATOM 662 N N . ASP A 1 82 ? -3.898 -11.511 -7.875 1.00 90.94 82 ASP A N 1
ATOM 663 C CA . ASP A 1 82 ? -4.680 -10.271 -7.867 1.00 90.94 82 ASP A CA 1
ATOM 664 C C . ASP A 1 82 ? -5.568 -10.145 -6.623 1.00 90.94 82 ASP A C 1
ATOM 666 O O . ASP A 1 82 ? -5.692 -9.062 -6.045 1.00 90.94 82 ASP A O 1
ATOM 670 N N . PHE A 1 83 ? -6.149 -11.254 -6.154 1.00 92.56 83 PHE A N 1
ATOM 671 C CA . PHE A 1 83 ? -6.991 -11.250 -4.961 1.00 92.56 83 PHE A CA 1
ATOM 672 C C . PHE A 1 83 ? -6.181 -10.886 -3.711 1.00 92.56 83 PHE A C 1
ATOM 674 O O . PHE A 1 83 ? -6.612 -10.056 -2.903 1.00 92.56 83 PHE A O 1
ATOM 681 N N . ARG A 1 84 ? -4.975 -11.442 -3.562 1.00 94.38 84 ARG A N 1
ATOM 682 C CA . ARG A 1 84 ? -4.057 -11.108 -2.469 1.00 94.38 84 ARG A CA 1
ATOM 683 C C . ARG A 1 84 ? -3.580 -9.665 -2.558 1.00 94.38 84 ARG A C 1
ATOM 685 O O . ARG A 1 84 ? -3.554 -9.012 -1.521 1.00 94.38 84 ARG A O 1
ATOM 692 N N . ILE A 1 85 ? -3.274 -9.143 -3.749 1.00 94.88 85 ILE A N 1
ATOM 693 C CA . ILE A 1 85 ? -2.916 -7.724 -3.943 1.00 94.88 85 ILE A CA 1
ATOM 694 C C . ILE A 1 85 ? -4.040 -6.818 -3.427 1.00 94.88 85 ILE A C 1
ATOM 696 O O . ILE A 1 85 ? -3.796 -5.928 -2.610 1.00 94.88 85 ILE A O 1
ATOM 700 N N . VAL A 1 86 ? -5.279 -7.074 -3.855 1.00 95.31 86 VAL A N 1
ATOM 701 C CA . VAL A 1 86 ? -6.469 -6.301 -3.465 1.00 95.31 86 VAL A CA 1
ATOM 702 C C . VAL A 1 86 ? -6.718 -6.392 -1.958 1.00 95.31 86 VAL A C 1
ATOM 704 O O . VAL A 1 86 ? -6.961 -5.369 -1.316 1.00 95.31 86 VAL A O 1
ATOM 707 N N . LYS A 1 87 ? -6.611 -7.588 -1.369 1.00 96.44 87 LYS A N 1
ATOM 708 C CA . LYS A 1 87 ? -6.768 -7.793 0.078 1.00 96.44 87 LYS A CA 1
ATOM 709 C C . LYS A 1 87 ? -5.710 -7.052 0.886 1.00 96.44 87 LYS A C 1
ATOM 711 O O . LYS A 1 87 ? -6.050 -6.345 1.834 1.00 96.44 87 LYS A O 1
ATOM 716 N N . THR A 1 88 ? -4.446 -7.173 0.496 1.00 96.88 88 THR A N 1
ATOM 717 C CA . THR A 1 88 ? -3.341 -6.458 1.139 1.00 96.88 88 THR A CA 1
ATOM 718 C C . THR A 1 88 ? -3.565 -4.949 1.052 1.00 96.88 88 THR A C 1
ATOM 720 O O . THR A 1 88 ? -3.463 -4.253 2.061 1.00 96.88 88 THR A O 1
ATOM 723 N N . ALA A 1 89 ? -3.959 -4.442 -0.119 1.00 97.31 89 ALA A N 1
ATOM 724 C CA . ALA A 1 89 ? -4.251 -3.026 -0.317 1.00 97.31 89 ALA A CA 1
ATOM 725 C C . ALA A 1 89 ? -5.407 -2.544 0.570 1.00 97.31 89 ALA A C 1
ATOM 727 O O . ALA A 1 89 ? -5.335 -1.449 1.127 1.00 97.31 89 ALA A O 1
ATOM 728 N N . ALA A 1 90 ? -6.450 -3.362 0.745 1.00 98.00 90 ALA A N 1
ATOM 729 C CA . ALA A 1 90 ? -7.566 -3.051 1.627 1.00 98.00 90 ALA A CA 1
ATOM 730 C C . ALA A 1 90 ? -7.118 -2.931 3.093 1.00 98.00 90 ALA A C 1
ATOM 732 O O . ALA A 1 90 ? -7.445 -1.947 3.750 1.00 98.00 90 ALA A O 1
ATOM 733 N N . VAL A 1 91 ? -6.321 -3.866 3.614 1.00 98.06 91 VAL A N 1
ATOM 734 C CA . VAL A 1 91 ? -5.828 -3.777 5.003 1.00 98.06 91 VAL A CA 1
ATOM 735 C C . VAL A 1 91 ? -4.944 -2.542 5.200 1.00 98.06 91 VAL A C 1
ATOM 737 O O . VAL A 1 91 ? -5.143 -1.788 6.153 1.00 98.06 91 VAL A O 1
ATOM 740 N N . VAL A 1 92 ? -4.033 -2.270 4.260 1.00 97.50 92 VAL A N 1
ATOM 741 C CA . VAL A 1 92 ? -3.186 -1.064 4.271 1.00 97.50 92 VAL A CA 1
ATOM 742 C C . VAL A 1 92 ? -4.036 0.209 4.256 1.00 97.50 92 VAL A C 1
ATOM 744 O O . VAL A 1 92 ? -3.785 1.144 5.017 1.00 97.50 92 VAL A O 1
ATOM 747 N N . ALA A 1 93 ? -5.082 0.243 3.431 1.00 96.81 93 ALA A N 1
ATOM 748 C CA . ALA A 1 93 ? -6.007 1.363 3.366 1.00 96.81 93 ALA A CA 1
ATOM 749 C C . ALA A 1 93 ? -6.815 1.542 4.660 1.00 96.81 93 ALA A C 1
ATOM 751 O O . ALA A 1 93 ? -6.986 2.673 5.114 1.00 96.81 93 ALA A O 1
ATOM 752 N N . ALA A 1 94 ? -7.296 0.457 5.272 1.00 97.31 94 ALA A N 1
ATOM 753 C CA . ALA A 1 94 ? -8.015 0.498 6.546 1.00 97.31 94 ALA A CA 1
ATOM 754 C C . ALA A 1 94 ? -7.121 1.042 7.669 1.00 97.31 94 ALA A C 1
ATOM 756 O O . ALA A 1 94 ? -7.531 1.928 8.420 1.00 97.31 94 ALA A O 1
ATOM 757 N N . MET A 1 95 ? -5.871 0.581 7.720 1.00 97.00 95 MET A N 1
ATOM 758 C CA . MET A 1 95 ? -4.856 1.077 8.643 1.00 97.00 95 MET A CA 1
ATOM 759 C C . MET A 1 95 ? -4.574 2.571 8.426 1.00 97.00 95 MET A C 1
ATOM 761 O O . MET A 1 95 ? -4.575 3.354 9.377 1.00 97.00 95 MET A O 1
ATOM 765 N N . ALA A 1 96 ? -4.423 3.005 7.172 1.00 95.38 96 ALA A N 1
ATOM 766 C CA . ALA A 1 96 ? -4.267 4.418 6.834 1.00 95.38 96 ALA A CA 1
ATOM 767 C C . ALA A 1 96 ? -5.475 5.267 7.279 1.00 95.38 96 ALA A C 1
ATOM 769 O O . ALA A 1 96 ? -5.294 6.387 7.755 1.00 95.38 96 ALA A O 1
ATOM 770 N N . VAL A 1 97 ? -6.703 4.746 7.173 1.00 95.12 97 VAL A N 1
ATOM 771 C CA . VAL A 1 97 ? -7.908 5.426 7.678 1.00 95.12 97 VAL A CA 1
ATOM 772 C C . VAL A 1 97 ? -7.888 5.548 9.204 1.00 95.12 97 VAL A C 1
ATOM 774 O O . VAL A 1 97 ? -8.192 6.623 9.720 1.00 95.12 97 VAL A O 1
ATOM 777 N N . ILE A 1 98 ? -7.498 4.491 9.923 1.00 93.00 98 ILE A N 1
ATOM 778 C CA . ILE A 1 98 ? -7.385 4.500 11.393 1.00 93.00 98 ILE A CA 1
ATOM 779 C C . ILE A 1 98 ? -6.346 5.511 11.870 1.00 93.00 98 ILE A C 1
ATOM 781 O O . ILE A 1 98 ? -6.591 6.236 12.830 1.00 93.00 98 ILE A O 1
ATOM 785 N N . LYS A 1 99 ? -5.209 5.618 11.175 1.00 92.38 99 LYS A N 1
ATOM 786 C CA . LYS A 1 99 ? -4.184 6.635 11.465 1.00 92.38 99 LYS A CA 1
ATOM 787 C C . LYS A 1 99 ? -4.545 8.025 10.928 1.00 92.38 99 LYS A C 1
ATOM 789 O O . LYS A 1 99 ? -3.695 8.909 10.895 1.00 92.38 99 LYS A O 1
ATOM 794 N N . GLU A 1 100 ? -5.794 8.220 10.508 1.00 92.06 100 GLU A N 1
ATOM 795 C CA . GLU A 1 100 ? -6.346 9.489 10.031 1.00 92.06 100 GLU A CA 1
ATOM 796 C C . GLU A 1 100 ? -5.583 10.091 8.837 1.00 92.06 100 GLU A C 1
ATOM 798 O O . GLU A 1 100 ? -5.551 11.311 8.643 1.00 92.06 100 GLU A O 1
ATOM 803 N N . LEU A 1 101 ? -4.980 9.243 7.997 1.00 91.88 101 LEU A N 1
ATOM 804 C CA . LEU A 1 101 ? -4.315 9.689 6.781 1.00 91.88 101 LEU A CA 1
ATOM 805 C C . LEU A 1 101 ? -5.347 10.234 5.791 1.00 91.88 101 LEU A C 1
ATOM 807 O O . LEU A 1 101 ? -6.360 9.594 5.492 1.00 91.88 101 LEU A O 1
ATOM 811 N N . LYS A 1 102 ? -5.091 11.428 5.256 1.00 90.31 102 LYS A N 1
ATOM 812 C CA . LYS A 1 102 ? -6.020 12.116 4.356 1.00 90.31 102 LYS A CA 1
ATOM 813 C C . LYS A 1 102 ? -5.868 11.601 2.932 1.00 90.31 102 LYS A C 1
ATOM 815 O O . LYS A 1 102 ? -4.757 11.366 2.456 1.00 90.31 102 LYS A O 1
ATOM 820 N N . THR A 1 103 ? -6.973 11.528 2.195 1.00 87.25 103 THR A N 1
ATOM 821 C CA . THR A 1 103 ? -6.980 11.045 0.802 1.00 87.25 103 THR A CA 1
ATOM 822 C C . THR A 1 103 ? -6.073 11.899 -0.088 1.00 87.25 103 THR A C 1
ATOM 824 O O . THR A 1 103 ? -5.393 11.381 -0.970 1.00 87.25 103 THR A O 1
ATOM 827 N N . THR A 1 104 ? -6.008 13.212 0.159 1.00 85.81 104 THR A N 1
ATOM 828 C CA . THR A 1 104 ? -5.108 14.133 -0.556 1.00 85.81 104 THR A CA 1
ATOM 829 C C . THR A 1 104 ? -3.633 13.802 -0.354 1.00 85.81 104 THR A C 1
ATOM 831 O O . THR A 1 104 ? -2.839 14.026 -1.265 1.00 85.81 104 THR A O 1
ATOM 834 N N . GLN A 1 105 ? -3.252 13.261 0.803 1.00 85.88 105 GLN A N 1
ATOM 835 C CA . GLN A 1 105 ? -1.873 12.872 1.096 1.00 85.88 105 GLN A CA 1
ATOM 836 C C . GLN A 1 105 ? -1.516 11.572 0.376 1.00 85.88 105 GLN A C 1
ATOM 838 O O . GLN A 1 105 ? -0.496 11.524 -0.304 1.00 85.88 105 GLN A O 1
ATOM 843 N N . ILE A 1 106 ? -2.406 10.575 0.417 1.00 87.62 106 ILE A N 1
ATOM 844 C CA . ILE A 1 106 ? -2.248 9.322 -0.340 1.00 87.62 106 ILE A CA 1
ATOM 845 C C . ILE A 1 106 ? -2.155 9.607 -1.839 1.00 87.62 106 ILE A C 1
ATOM 847 O O . ILE A 1 106 ? -1.257 9.119 -2.521 1.00 87.62 106 ILE A O 1
ATOM 851 N N . ARG A 1 107 ? -3.052 10.458 -2.352 1.00 84.81 107 ARG A N 1
ATOM 852 C CA . ARG A 1 107 ? -3.057 10.835 -3.765 1.00 84.81 107 ARG A CA 1
ATOM 853 C C . ARG A 1 107 ? -1.739 11.481 -4.167 1.00 84.81 107 ARG A C 1
ATOM 855 O O . ARG A 1 107 ? -1.190 11.080 -5.175 1.00 84.81 107 ARG A O 1
ATOM 862 N N . LYS A 1 108 ? -1.193 12.412 -3.376 1.00 84.94 108 LYS A N 1
ATOM 863 C CA . LYS A 1 108 ? 0.105 13.049 -3.673 1.00 84.94 108 LYS A CA 1
ATOM 864 C C . LYS A 1 108 ? 1.252 12.042 -3.792 1.00 84.94 108 LYS A C 1
ATOM 866 O O . LYS A 1 108 ? 2.109 12.222 -4.649 1.00 84.94 108 LYS A O 1
ATOM 871 N N . ILE A 1 109 ? 1.249 10.998 -2.965 1.00 82.12 109 ILE A N 1
ATOM 872 C CA . ILE A 1 109 ? 2.260 9.931 -3.001 1.00 82.12 109 ILE A CA 1
ATOM 873 C C . ILE A 1 109 ? 2.118 9.100 -4.284 1.00 82.12 109 ILE A C 1
ATOM 875 O O . ILE A 1 109 ? 3.105 8.788 -4.942 1.00 82.12 109 ILE A O 1
ATOM 879 N N . ILE A 1 110 ? 0.882 8.775 -4.661 1.00 87.75 110 ILE A N 1
ATOM 880 C CA . ILE A 1 110 ? 0.581 7.826 -5.738 1.00 87.75 110 ILE A CA 1
ATOM 881 C C . ILE A 1 110 ? 0.432 8.506 -7.111 1.00 87.75 110 ILE A C 1
ATOM 883 O O . ILE A 1 110 ? 0.561 7.843 -8.136 1.00 87.75 110 ILE A O 1
ATOM 887 N N . GLU A 1 111 ? 0.220 9.821 -7.184 1.00 89.69 111 GLU A N 1
ATOM 888 C CA . GLU A 1 111 ? -0.029 10.546 -8.442 1.00 89.69 111 GLU A CA 1
ATOM 889 C C . GLU A 1 111 ? 1.113 10.368 -9.449 1.00 89.69 111 GLU A C 1
ATOM 891 O O . GLU A 1 111 ? 0.872 10.212 -10.645 1.00 89.69 111 GLU A O 1
ATOM 896 N N . MET A 1 112 ? 2.355 10.305 -8.961 1.00 88.25 112 MET A N 1
ATOM 897 C CA . MET A 1 112 ? 3.518 10.066 -9.812 1.00 88.25 112 MET A CA 1
ATOM 898 C C . MET A 1 112 ? 3.417 8.731 -10.570 1.00 88.25 112 MET A C 1
ATOM 900 O O . MET A 1 112 ? 3.796 8.657 -11.740 1.00 88.25 112 MET A O 1
ATOM 904 N N . SER A 1 113 ? 2.851 7.697 -9.942 1.00 92.88 113 SER A N 1
ATOM 905 C CA . SER A 1 113 ? 2.659 6.395 -10.586 1.00 92.88 11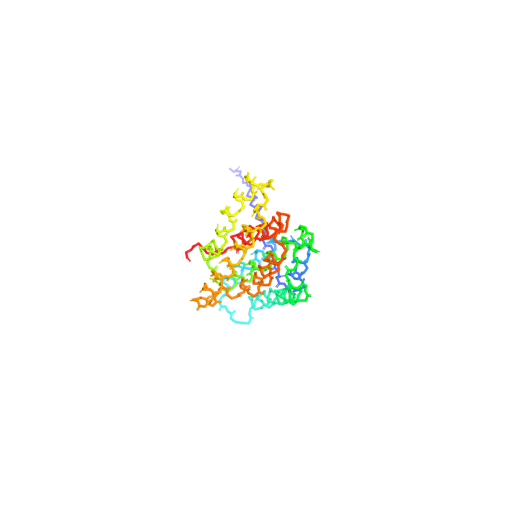3 SER A CA 1
ATOM 906 C C . SER A 1 113 ? 1.684 6.464 -11.765 1.00 92.88 113 SER A C 1
ATOM 908 O O . SER A 1 113 ? 1.861 5.730 -12.728 1.00 92.88 113 SER A O 1
ATOM 910 N N . LYS A 1 114 ? 0.701 7.377 -11.756 1.00 93.50 114 LYS A N 1
ATOM 911 C CA . LYS A 1 114 ? -0.246 7.545 -12.874 1.00 93.50 114 LYS A CA 1
ATOM 912 C C . LYS A 1 114 ? 0.424 8.127 -14.110 1.00 93.50 114 LYS A C 1
ATOM 914 O O . LYS A 1 114 ? 0.183 7.652 -15.221 1.00 93.50 114 LYS A O 1
ATOM 919 N N . GLY A 1 115 ? 1.272 9.138 -13.910 1.00 91.88 115 GLY A N 1
ATOM 920 C CA . GLY A 1 115 ? 2.082 9.710 -14.985 1.00 91.88 115 GLY A CA 1
ATOM 921 C C . GLY A 1 115 ? 2.972 8.639 -15.610 1.00 91.88 115 GLY A C 1
ATOM 922 O O . GLY A 1 115 ? 2.910 8.405 -16.815 1.00 91.88 115 GLY A O 1
ATOM 923 N N . LEU A 1 116 ? 3.684 7.891 -14.763 1.00 93.38 116 LEU A N 1
ATOM 924 C CA . LEU A 1 116 ? 4.519 6.777 -15.203 1.00 93.38 116 LEU A CA 1
ATOM 925 C C . LEU A 1 116 ? 3.714 5.671 -15.902 1.00 93.38 116 LEU A C 1
ATOM 927 O O . LEU A 1 116 ? 4.153 5.161 -16.922 1.00 93.38 116 LEU A O 1
ATOM 931 N N . ASN A 1 117 ? 2.519 5.333 -15.418 1.00 95.19 117 ASN A N 1
ATOM 932 C CA . ASN A 1 117 ? 1.653 4.342 -16.057 1.00 95.19 117 ASN A CA 1
ATOM 933 C C . ASN A 1 117 ? 1.200 4.771 -17.451 1.00 95.19 117 ASN A C 1
ATOM 935 O O . ASN A 1 117 ? 1.135 3.950 -18.363 1.00 95.19 117 ASN A O 1
ATOM 939 N N . THR A 1 118 ? 0.925 6.061 -17.632 1.00 93.81 118 THR A N 1
ATOM 940 C CA . THR A 1 118 ? 0.607 6.615 -18.951 1.00 93.81 118 THR A CA 1
ATOM 941 C C . THR A 1 118 ? 1.803 6.462 -19.890 1.00 93.81 118 THR A C 1
ATOM 943 O O . THR A 1 118 ? 1.648 5.945 -20.994 1.00 93.81 118 THR A O 1
ATOM 946 N N . GLU A 1 119 ? 3.007 6.820 -19.435 1.00 91.25 119 GLU A N 1
ATOM 947 C CA . GLU A 1 119 ? 4.237 6.638 -20.216 1.00 91.25 119 GLU A CA 1
ATOM 948 C C . GLU A 1 119 ? 4.500 5.167 -20.561 1.00 91.25 119 GLU A C 1
ATOM 950 O O . GLU A 1 119 ? 4.807 4.859 -21.713 1.00 91.25 119 GLU A O 1
ATOM 955 N N . VAL A 1 120 ? 4.343 4.263 -19.589 1.00 93.06 120 VAL A N 1
ATOM 956 C CA . VAL A 1 120 ? 4.532 2.816 -19.759 1.00 93.06 120 VAL A CA 1
ATOM 957 C C . VAL A 1 120 ? 3.568 2.255 -20.790 1.00 93.06 120 VAL A C 1
ATOM 959 O O . VAL A 1 120 ? 4.001 1.527 -21.676 1.00 93.06 120 VAL A O 1
ATOM 962 N N . LYS A 1 121 ? 2.283 2.618 -20.731 1.00 92.12 121 LYS A N 1
ATOM 963 C CA . LYS A 1 121 ? 1.279 2.157 -21.702 1.00 92.12 121 LYS A CA 1
ATOM 964 C C . LYS A 1 121 ? 1.551 2.651 -23.121 1.00 92.12 121 LYS A C 1
ATOM 966 O O . LYS A 1 121 ? 1.311 1.907 -24.064 1.00 92.12 121 LYS A O 1
ATOM 971 N N . LEU A 1 122 ? 2.052 3.876 -23.276 1.00 91.31 122 LEU A N 1
ATOM 972 C CA . LEU A 1 122 ? 2.345 4.455 -24.590 1.00 91.31 122 LEU A CA 1
ATOM 973 C C . LEU A 1 122 ? 3.642 3.917 -25.212 1.00 91.31 122 LEU A C 1
ATOM 975 O O . LEU A 1 122 ? 3.762 3.899 -26.433 1.00 91.31 122 LEU A O 1
ATOM 979 N N . ASN A 1 123 ? 4.599 3.471 -24.394 1.00 90.94 123 ASN A N 1
ATOM 980 C CA . ASN A 1 123 ? 5.956 3.130 -24.832 1.00 90.94 123 ASN A CA 1
ATOM 981 C C . ASN A 1 123 ? 6.362 1.700 -24.433 1.00 90.94 123 ASN A C 1
ATOM 983 O O . ASN A 1 123 ? 7.517 1.454 -24.099 1.00 90.94 123 ASN A O 1
ATOM 987 N N . GLN A 1 124 ? 5.431 0.739 -24.452 1.00 80.44 124 GLN A N 1
ATOM 988 C CA . GLN A 1 124 ? 5.702 -0.639 -23.999 1.00 80.44 124 GLN A CA 1
ATOM 989 C C . GLN A 1 124 ? 6.847 -1.328 -24.764 1.00 80.44 124 GLN A C 1
ATOM 991 O O . GLN A 1 124 ? 7.544 -2.159 -24.190 1.00 80.44 124 GLN A O 1
ATOM 996 N N . ASN A 1 125 ? 7.060 -0.954 -26.030 1.00 84.50 125 ASN A N 1
ATOM 997 C CA . ASN A 1 125 ? 8.109 -1.505 -26.897 1.00 84.50 125 ASN A CA 1
ATOM 998 C C . ASN A 1 125 ? 9.401 -0.663 -26.904 1.00 84.50 125 ASN A C 1
ATOM 1000 O O . ASN A 1 125 ? 10.304 -0.929 -27.694 1.00 84.50 125 ASN A O 1
ATOM 1004 N N . ASP A 1 126 ? 9.489 0.381 -26.076 1.00 88.25 126 ASP A N 1
ATOM 1005 C CA . ASP A 1 126 ? 10.684 1.217 -25.963 1.00 88.25 126 ASP A CA 1
ATOM 1006 C C . ASP A 1 126 ? 11.736 0.510 -25.096 1.00 88.25 126 ASP A C 1
ATOM 1008 O O . ASP A 1 126 ? 11.512 0.226 -23.919 1.00 88.25 126 ASP A O 1
ATOM 1012 N N . ASN A 1 127 ? 12.929 0.289 -25.653 1.00 87.94 127 ASN A N 1
ATOM 1013 C CA . ASN A 1 127 ? 14.062 -0.335 -24.959 1.00 87.94 127 ASN A CA 1
ATOM 1014 C C . ASN A 1 127 ? 14.518 0.438 -23.703 1.00 87.94 127 ASN A C 1
ATOM 1016 O O . ASN A 1 127 ? 15.285 -0.079 -22.891 1.00 87.94 127 ASN A O 1
ATOM 1020 N N . THR A 1 128 ? 14.073 1.684 -23.526 1.00 92.31 128 THR A N 1
ATOM 1021 C CA . THR A 1 128 ? 14.361 2.517 -22.353 1.00 92.31 128 THR A CA 1
ATOM 1022 C C . THR A 1 128 ? 13.308 2.406 -21.249 1.00 92.31 128 THR A C 1
ATOM 1024 O O . THR A 1 128 ? 13.518 2.965 -20.165 1.00 92.31 128 THR A O 1
ATOM 1027 N N . ILE A 1 129 ? 12.206 1.672 -21.461 1.00 94.62 129 ILE A N 1
ATOM 1028 C CA . ILE A 1 129 ? 11.075 1.664 -20.527 1.00 94.62 129 ILE A CA 1
ATOM 1029 C C . ILE A 1 129 ? 11.455 1.155 -19.136 1.00 94.62 129 ILE A C 1
ATOM 1031 O O . ILE A 1 129 ? 11.093 1.775 -18.136 1.00 94.62 129 ILE A O 1
ATOM 1035 N N . SER A 1 130 ? 12.282 0.112 -19.050 1.00 94.94 130 SER A N 1
ATOM 1036 C CA . SER A 1 130 ? 12.771 -0.410 -17.770 1.00 94.94 130 SER A CA 1
ATOM 1037 C C . SER A 1 130 ? 13.563 0.645 -16.993 1.00 94.94 130 SER A C 1
ATOM 1039 O O . SER A 1 130 ? 13.414 0.785 -15.781 1.00 94.94 130 SER A O 1
ATOM 1041 N N . ARG A 1 131 ? 14.362 1.472 -17.682 1.00 95.50 131 ARG A N 1
ATOM 1042 C CA . ARG A 1 131 ? 15.097 2.572 -17.038 1.00 95.50 131 ARG A CA 1
ATOM 1043 C C . ARG A 1 131 ? 14.153 3.664 -16.530 1.00 95.50 131 ARG A C 1
ATOM 1045 O O . ARG A 1 131 ? 14.394 4.219 -15.461 1.00 95.50 131 ARG A O 1
ATOM 1052 N N . ARG A 1 132 ? 13.071 3.957 -17.258 1.00 95.31 132 ARG A N 1
ATOM 1053 C CA . ARG A 1 132 ? 12.031 4.902 -16.811 1.00 95.31 132 ARG A CA 1
ATOM 1054 C C . ARG A 1 132 ? 11.301 4.388 -15.572 1.00 95.31 132 ARG A C 1
ATOM 1056 O O . ARG A 1 132 ? 11.134 5.151 -14.624 1.00 95.31 132 ARG A O 1
ATOM 1063 N N . ILE A 1 133 ? 10.933 3.104 -15.553 1.00 97.12 133 ILE A N 1
ATOM 1064 C CA . ILE A 1 133 ? 10.295 2.453 -14.400 1.00 97.12 133 ILE A CA 1
ATOM 1065 C C . ILE A 1 133 ? 11.211 2.514 -13.174 1.00 97.12 133 ILE A C 1
ATOM 1067 O O . ILE A 1 133 ? 10.760 2.946 -12.116 1.00 97.12 133 ILE A O 1
ATOM 1071 N N . LEU A 1 134 ? 12.496 2.171 -13.324 1.00 97.31 134 LEU A N 1
ATOM 1072 C CA . LEU A 1 134 ? 13.492 2.274 -12.250 1.00 97.31 134 LEU A CA 1
ATOM 1073 C C . LEU A 1 134 ? 13.571 3.699 -11.696 1.00 97.31 134 LEU A C 1
ATOM 1075 O O . LEU A 1 134 ? 13.400 3.910 -10.496 1.00 97.31 134 LEU A O 1
ATOM 1079 N N . ASN A 1 135 ? 13.792 4.690 -12.563 1.00 96.44 135 ASN A N 1
ATOM 1080 C CA . ASN A 1 135 ? 13.903 6.091 -12.146 1.00 96.44 135 ASN A CA 1
ATOM 1081 C C . ASN A 1 135 ? 12.624 6.574 -11.448 1.00 96.44 135 ASN A C 1
ATOM 1083 O O . ASN A 1 135 ? 12.674 7.324 -10.471 1.00 96.44 135 ASN A O 1
ATOM 1087 N N . GLY A 1 136 ? 11.474 6.122 -11.946 1.00 95.81 136 GLY A N 1
ATOM 1088 C CA . GLY A 1 136 ? 10.176 6.363 -11.345 1.00 95.81 136 GLY A CA 1
ATOM 1089 C C . GLY A 1 136 ? 10.055 5.771 -9.945 1.00 95.81 136 GLY A C 1
ATOM 1090 O O . GLY A 1 136 ? 9.663 6.485 -9.026 1.00 95.81 136 GLY A O 1
ATOM 1091 N N . ALA A 1 137 ? 10.433 4.504 -9.765 1.00 96.88 137 ALA A N 1
ATOM 1092 C CA . ALA A 1 137 ? 10.407 3.810 -8.480 1.00 96.88 137 ALA A CA 1
ATOM 1093 C C . ALA A 1 137 ? 11.303 4.495 -7.436 1.00 96.88 137 ALA A C 1
ATOM 1095 O O . ALA A 1 137 ? 10.839 4.792 -6.334 1.00 96.88 137 ALA A O 1
ATOM 1096 N N . VAL A 1 138 ? 12.534 4.859 -7.814 1.00 96.69 138 VAL A N 1
ATOM 1097 C CA . VAL A 1 138 ? 13.467 5.608 -6.953 1.00 96.69 138 VAL A CA 1
ATOM 1098 C C . VAL A 1 138 ? 12.858 6.939 -6.511 1.00 96.69 138 VAL A C 1
ATOM 1100 O O . VAL A 1 138 ? 12.840 7.261 -5.322 1.00 96.69 138 VAL A O 1
ATOM 1103 N N . ARG A 1 139 ? 12.304 7.713 -7.450 1.00 95.06 139 ARG A N 1
ATOM 1104 C CA . ARG A 1 139 ? 11.716 9.022 -7.140 1.00 95.06 139 ARG A CA 1
ATOM 1105 C C . ARG A 1 139 ? 10.435 8.908 -6.310 1.00 95.06 139 ARG A C 1
ATOM 1107 O O . ARG A 1 139 ? 10.231 9.732 -5.420 1.00 95.06 139 ARG A O 1
ATOM 1114 N N . MET A 1 140 ? 9.602 7.894 -6.551 1.00 95.44 140 MET A N 1
ATOM 1115 C CA . MET A 1 140 ? 8.446 7.596 -5.698 1.00 95.44 140 MET A CA 1
ATOM 1116 C C . MET A 1 140 ? 8.891 7.275 -4.268 1.00 95.44 140 MET A C 1
ATOM 1118 O O . MET A 1 140 ? 8.301 7.806 -3.328 1.00 95.44 140 MET A O 1
ATOM 1122 N N . ASN A 1 141 ? 9.966 6.498 -4.094 1.00 94.75 141 ASN A N 1
ATOM 1123 C CA . ASN A 1 141 ? 10.487 6.169 -2.767 1.00 94.75 141 ASN A CA 1
ATOM 1124 C C . ASN A 1 141 ? 11.021 7.413 -2.033 1.00 94.75 141 ASN A C 1
ATOM 1126 O O . ASN A 1 141 ? 10.717 7.633 -0.863 1.00 94.75 141 ASN A O 1
ATOM 1130 N N . MET A 1 142 ? 11.735 8.298 -2.738 1.00 94.25 142 MET A N 1
ATOM 1131 C CA . MET A 1 142 ? 12.183 9.579 -2.175 1.00 94.25 142 MET A CA 1
ATOM 1132 C C . MET A 1 142 ? 11.013 10.465 -1.718 1.00 94.25 142 MET A C 1
ATOM 1134 O O . MET A 1 142 ? 11.063 11.056 -0.639 1.00 94.25 142 MET A O 1
ATOM 1138 N N . LEU A 1 143 ? 9.952 10.569 -2.529 1.00 92.50 143 LEU A N 1
ATOM 1139 C CA . LEU A 1 143 ? 8.758 11.344 -2.175 1.00 92.50 143 LEU A CA 1
ATOM 1140 C C . LEU A 1 143 ? 8.037 10.748 -0.966 1.00 92.50 143 LEU A C 1
ATOM 1142 O O . LEU A 1 143 ? 7.615 11.489 -0.079 1.00 92.50 143 LEU A O 1
ATOM 1146 N N . LEU A 1 144 ? 7.913 9.422 -0.922 1.00 94.25 144 LEU A N 1
ATOM 1147 C CA . LEU A 1 144 ? 7.325 8.695 0.195 1.00 94.25 144 LEU A CA 1
ATOM 1148 C C . LEU A 1 144 ? 8.069 8.994 1.505 1.00 94.25 144 LEU A C 1
ATOM 1150 O O . LEU A 1 144 ? 7.430 9.402 2.474 1.00 94.25 144 LEU A O 1
ATOM 1154 N N . ALA A 1 145 ? 9.403 8.901 1.502 1.00 93.12 145 ALA A N 1
ATOM 1155 C CA . ALA A 1 145 ? 10.239 9.235 2.655 1.00 93.12 145 ALA A CA 1
ATOM 1156 C C . ALA A 1 145 ? 10.070 10.703 3.093 1.00 93.12 145 ALA A C 1
ATOM 1158 O O . ALA A 1 145 ? 9.914 10.989 4.281 1.00 93.12 145 ALA A O 1
ATOM 1159 N N . TYR A 1 146 ? 10.024 11.643 2.141 1.00 92.81 146 TYR A N 1
ATOM 1160 C CA . TYR A 1 146 ? 9.773 13.057 2.438 1.00 92.81 146 TYR A CA 1
ATOM 1161 C C . TYR A 1 146 ? 8.409 13.279 3.112 1.00 92.81 146 TYR A C 1
ATOM 1163 O O . TYR A 1 146 ? 8.311 13.992 4.115 1.00 92.81 146 TYR A O 1
ATOM 1171 N N . TYR A 1 147 ? 7.344 12.671 2.581 1.00 92.12 147 TYR A N 1
ATOM 1172 C CA . TYR A 1 147 ? 6.003 12.816 3.148 1.00 92.12 147 TYR A CA 1
ATOM 1173 C C . TYR A 1 147 ? 5.877 12.162 4.523 1.00 92.12 147 TYR A C 1
ATOM 1175 O O . TYR A 1 147 ? 5.221 12.742 5.390 1.00 92.12 147 TYR A O 1
ATOM 1183 N N . ALA A 1 148 ? 6.525 11.018 4.737 1.00 91.94 148 ALA A N 1
ATOM 1184 C CA . ALA A 1 148 ? 6.565 10.355 6.033 1.00 91.94 148 ALA A CA 1
ATOM 1185 C C . ALA A 1 148 ? 7.343 11.155 7.083 1.00 91.94 148 ALA A C 1
ATOM 1187 O O . ALA A 1 148 ? 6.856 11.326 8.198 1.00 91.94 148 ALA A O 1
ATOM 1188 N N . GLY A 1 149 ? 8.477 11.756 6.708 1.00 92.12 149 GLY A N 1
ATOM 1189 C CA . GLY A 1 149 ? 9.224 12.655 7.593 1.00 92.12 149 GLY A CA 1
ATOM 1190 C C . GLY A 1 149 ? 8.446 13.920 7.976 1.00 92.12 149 GLY A C 1
ATOM 1191 O O . GLY A 1 149 ? 8.632 14.460 9.063 1.00 92.12 149 GLY A O 1
ATOM 1192 N N . LYS A 1 150 ? 7.541 14.390 7.107 1.00 90.50 150 LYS A N 1
ATOM 1193 C CA . LYS A 1 150 ? 6.698 15.569 7.366 1.00 90.50 150 LYS A CA 1
ATOM 1194 C C . LYS A 1 150 ? 5.416 15.245 8.139 1.00 90.50 150 LYS A C 1
ATOM 1196 O O . LYS A 1 150 ? 4.860 16.130 8.788 1.00 90.50 150 LYS A O 1
ATOM 1201 N N . ASN A 1 151 ? 4.902 14.026 8.017 1.00 89.69 151 ASN A N 1
ATOM 1202 C CA . ASN A 1 151 ? 3.637 13.624 8.611 1.00 89.69 151 ASN A CA 1
ATOM 1203 C C . ASN A 1 151 ? 3.651 12.142 8.996 1.00 89.69 151 ASN A C 1
ATOM 1205 O O . ASN A 1 151 ? 3.573 11.265 8.134 1.00 89.69 151 ASN A O 1
ATOM 1209 N N . SER A 1 152 ? 3.629 11.875 10.300 1.00 89.75 152 SER A N 1
ATOM 1210 C CA . SER A 1 152 ? 3.655 10.520 10.850 1.00 89.75 152 SER A CA 1
ATOM 1211 C C . SER A 1 152 ? 2.464 9.656 10.426 1.00 89.75 152 SER A C 1
ATOM 1213 O O . SER A 1 152 ? 2.605 8.438 10.373 1.00 89.75 152 SER A O 1
ATOM 1215 N N . SER A 1 153 ? 1.316 10.230 10.033 1.00 91.50 153 SER A N 1
ATOM 1216 C CA . SER A 1 153 ? 0.196 9.410 9.536 1.00 91.50 153 SER A CA 1
ATOM 1217 C C . SER A 1 153 ? 0.468 8.734 8.188 1.00 91.50 153 SER A C 1
ATOM 1219 O O . SER A 1 153 ? -0.272 7.835 7.798 1.00 91.50 153 SER A O 1
ATOM 1221 N N . VAL A 1 154 ? 1.537 9.122 7.481 1.00 93.12 154 VAL A N 1
ATOM 1222 C CA . VAL A 1 154 ? 2.001 8.463 6.246 1.00 93.12 154 VAL A CA 1
ATOM 1223 C C . VAL A 1 154 ? 2.838 7.216 6.550 1.00 93.12 154 VAL A C 1
ATOM 1225 O O . VAL A 1 154 ? 2.951 6.345 5.691 1.00 93.12 154 VAL A O 1
ATOM 1228 N N . GLN A 1 155 ? 3.383 7.089 7.762 1.00 91.88 155 GLN A N 1
ATOM 1229 C CA . GLN A 1 155 ? 4.281 5.996 8.141 1.00 91.88 155 GLN A CA 1
ATOM 1230 C C . GLN A 1 155 ? 3.732 4.589 7.820 1.00 91.88 155 GLN A C 1
ATOM 1232 O O . GLN A 1 155 ? 4.488 3.804 7.253 1.00 91.88 155 GLN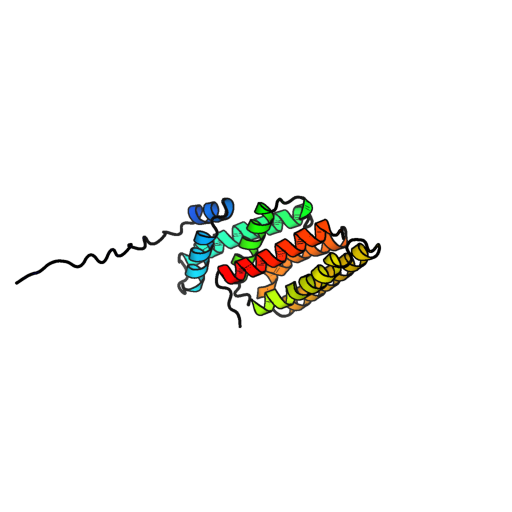 A O 1
ATOM 1237 N N . PRO A 1 156 ? 2.441 4.256 8.045 1.00 91.94 156 PRO A N 1
ATOM 1238 C CA . PRO A 1 156 ? 1.921 2.939 7.668 1.00 91.94 156 PRO A CA 1
ATOM 1239 C C . PRO A 1 156 ? 2.006 2.659 6.162 1.00 91.94 156 PRO A C 1
ATOM 1241 O O . PRO A 1 156 ? 2.249 1.530 5.750 1.00 91.94 156 PRO A O 1
ATOM 1244 N N . LEU A 1 157 ? 1.833 3.681 5.314 1.00 94.19 157 LEU A N 1
ATOM 1245 C CA . LEU A 1 157 ? 2.077 3.508 3.883 1.00 94.19 157 LEU A CA 1
ATOM 1246 C C . LEU A 1 157 ? 3.562 3.312 3.610 1.00 94.19 157 LEU A C 1
ATOM 1248 O O . LEU A 1 157 ? 3.905 2.438 2.825 1.00 94.19 157 LEU A O 1
ATOM 1252 N N . GLN A 1 158 ? 4.440 4.088 4.249 1.00 94.81 158 GLN A N 1
ATOM 1253 C CA . GLN A 1 158 ? 5.879 3.946 4.033 1.00 94.81 158 GLN A CA 1
ATOM 1254 C C . GLN A 1 158 ? 6.360 2.525 4.335 1.00 94.81 158 GLN A C 1
ATOM 1256 O O . GLN A 1 158 ? 7.009 1.917 3.489 1.00 94.81 158 GLN A O 1
ATOM 1261 N N . GLU A 1 159 ? 5.979 1.983 5.492 1.00 94.12 159 GLU A N 1
ATOM 1262 C CA . GLU A 1 159 ? 6.411 0.663 5.968 1.00 94.12 159 GLU A CA 1
ATOM 1263 C C . GLU A 1 159 ? 6.052 -0.484 5.011 1.00 94.12 159 GLU A C 1
ATOM 1265 O O . GLU A 1 159 ? 6.688 -1.534 5.045 1.00 94.12 159 GLU A O 1
ATOM 1270 N N . VAL A 1 160 ? 5.052 -0.283 4.149 1.00 96.06 160 VAL A N 1
ATOM 1271 C CA . VAL A 1 160 ? 4.627 -1.263 3.145 1.00 96.06 160 VAL A CA 1
ATOM 1272 C C . VAL A 1 160 ? 5.133 -0.918 1.746 1.00 96.06 160 VAL A C 1
ATOM 1274 O O . VAL A 1 160 ? 5.562 -1.803 1.010 1.00 96.06 160 VAL A O 1
ATOM 1277 N N . LEU A 1 161 ? 5.091 0.355 1.351 1.00 95.88 161 LEU A N 1
ATOM 1278 C CA . LEU A 1 161 ? 5.430 0.773 -0.009 1.00 95.88 161 LEU A CA 1
ATOM 1279 C C . LEU A 1 161 ? 6.940 0.836 -0.257 1.00 95.88 161 LEU A C 1
ATOM 1281 O O . LEU A 1 161 ? 7.368 0.584 -1.379 1.00 95.88 161 LEU A O 1
ATOM 1285 N N . GLU A 1 162 ? 7.746 1.149 0.757 1.00 95.88 162 GLU A N 1
ATOM 1286 C CA . GLU A 1 162 ? 9.205 1.226 0.631 1.00 95.88 162 GLU A CA 1
ATOM 1287 C C . GLU A 1 162 ? 9.839 -0.089 0.135 1.00 95.88 162 GLU A C 1
ATOM 1289 O O . GLU A 1 162 ? 10.505 -0.048 -0.904 1.00 95.88 162 GLU A O 1
ATOM 1294 N N . PRO A 1 163 ? 9.608 -1.266 0.760 1.00 96.94 163 PRO A N 1
ATOM 1295 C CA . PRO A 1 163 ? 10.171 -2.519 0.251 1.00 96.94 163 PRO A CA 1
ATOM 1296 C C . PRO A 1 163 ? 9.682 -2.846 -1.169 1.00 96.94 163 PRO A C 1
ATOM 1298 O O . PRO A 1 163 ? 10.471 -3.286 -2.001 1.00 96.94 163 PRO A O 1
ATOM 1301 N N . ILE A 1 164 ? 8.415 -2.556 -1.490 1.00 97.31 164 ILE A N 1
ATOM 1302 C CA . ILE A 1 164 ? 7.849 -2.768 -2.834 1.00 97.31 164 ILE A CA 1
ATOM 1303 C C . ILE A 1 164 ? 8.567 -1.904 -3.882 1.00 97.31 164 ILE A C 1
ATOM 1305 O O . ILE A 1 164 ? 8.894 -2.377 -4.971 1.00 97.31 164 ILE A O 1
ATOM 1309 N N . LEU A 1 165 ? 8.821 -0.630 -3.574 1.00 97.06 165 LEU A N 1
ATOM 1310 C CA . LEU A 1 165 ? 9.487 0.301 -4.487 1.00 97.06 165 LEU A CA 1
ATOM 1311 C C . LEU A 1 165 ? 10.979 -0.016 -4.653 1.00 97.06 165 LEU A C 1
ATOM 1313 O O . LEU A 1 165 ? 11.515 0.133 -5.756 1.00 97.06 165 LEU A O 1
ATOM 1317 N N . LEU A 1 166 ? 11.643 -0.485 -3.593 1.00 96.94 166 LEU A N 1
ATOM 1318 C CA . LEU A 1 166 ? 13.015 -0.993 -3.670 1.00 96.94 166 LEU A CA 1
ATOM 1319 C C . LEU A 1 166 ? 13.087 -2.225 -4.578 1.00 96.94 166 LEU A C 1
ATOM 1321 O O . LEU A 1 166 ? 13.896 -2.253 -5.506 1.00 96.94 166 LEU A O 1
ATOM 1325 N N . TRP A 1 167 ? 12.185 -3.191 -4.390 1.00 97.62 167 TRP A N 1
ATOM 1326 C CA . TRP A 1 167 ? 12.092 -4.363 -5.259 1.00 97.62 167 TRP A CA 1
ATOM 1327 C C . TRP A 1 167 ? 11.808 -3.999 -6.716 1.00 97.62 167 TRP A C 1
ATOM 1329 O O . TRP A 1 167 ? 12.484 -4.516 -7.608 1.00 97.62 167 TRP A O 1
ATOM 1339 N N . LEU A 1 168 ? 10.869 -3.083 -6.975 1.00 97.75 168 LEU A N 1
ATOM 1340 C CA . LEU A 1 168 ? 10.565 -2.615 -8.330 1.00 97.75 168 LEU A CA 1
ATOM 1341 C C . LEU A 1 168 ? 11.780 -1.939 -8.981 1.00 97.75 168 LEU A C 1
ATOM 1343 O O . LEU A 1 168 ? 12.011 -2.121 -10.174 1.00 97.75 168 LEU A O 1
ATOM 1347 N N . SER A 1 169 ? 12.575 -1.193 -8.209 1.00 96.94 169 SER A N 1
ATOM 1348 C CA . SER A 1 169 ? 13.805 -0.560 -8.706 1.00 96.94 169 SER A CA 1
ATOM 1349 C C . SER A 1 169 ? 14.842 -1.597 -9.149 1.00 96.94 169 SER A C 1
ATOM 1351 O O . SER A 1 169 ? 15.550 -1.373 -10.130 1.00 96.94 169 SER A O 1
ATOM 1353 N N . SER A 1 170 ? 14.907 -2.743 -8.465 1.00 97.19 170 SER A N 1
ATOM 1354 C CA . SER A 1 170 ? 15.758 -3.880 -8.843 1.00 97.19 170 SER A CA 1
ATOM 1355 C C . SER A 1 170 ? 15.158 -4.756 -9.948 1.00 97.19 170 SER A C 1
ATOM 1357 O O . SER A 1 170 ? 15.904 -5.434 -10.647 1.00 97.19 170 SER A O 1
ATOM 1359 N N . ASN A 1 171 ? 13.835 -4.728 -10.140 1.00 97.31 171 ASN A N 1
ATOM 1360 C CA . ASN A 1 171 ? 13.113 -5.563 -11.104 1.00 97.31 171 ASN A CA 1
ATOM 1361 C C . ASN A 1 171 ? 12.158 -4.736 -11.995 1.00 97.31 171 ASN A C 1
ATOM 1363 O O . ASN A 1 171 ? 10.948 -4.994 -12.004 1.00 97.31 171 ASN A O 1
ATOM 1367 N N . PRO A 1 172 ? 12.656 -3.736 -12.751 1.00 96.62 172 PRO A N 1
ATOM 1368 C CA . PRO A 1 172 ? 11.814 -2.729 -13.395 1.00 96.62 172 PRO A CA 1
ATOM 1369 C C . PRO A 1 172 ? 11.228 -3.215 -14.733 1.00 96.62 172 PRO A C 1
ATOM 1371 O O . PRO A 1 172 ? 11.605 -2.753 -15.811 1.00 96.62 172 PRO A O 1
ATOM 1374 N N . THR A 1 173 ? 10.301 -4.168 -14.679 1.00 96.19 173 THR A N 1
ATOM 1375 C CA . THR A 1 173 ? 9.553 -4.652 -15.850 1.00 96.19 173 THR A CA 1
ATOM 1376 C C . THR A 1 173 ? 8.179 -3.988 -15.937 1.00 96.19 173 THR A C 1
ATOM 1378 O O . THR A 1 173 ? 7.626 -3.542 -14.930 1.00 96.19 173 THR A O 1
ATOM 1381 N N . VAL A 1 174 ? 7.606 -3.935 -17.145 1.00 95.62 174 VAL A N 1
ATOM 1382 C CA . VAL A 1 174 ? 6.239 -3.425 -17.376 1.00 95.62 174 VAL A CA 1
ATOM 1383 C C . VAL A 1 174 ? 5.215 -4.202 -16.542 1.00 95.62 174 VAL A C 1
ATOM 1385 O O . VAL A 1 174 ? 4.335 -3.601 -15.930 1.00 95.62 174 VAL A O 1
ATOM 1388 N N . GLU A 1 175 ? 5.363 -5.525 -16.468 1.00 95.06 175 GLU A N 1
ATOM 1389 C CA . GLU A 1 175 ? 4.492 -6.401 -15.682 1.00 95.06 175 GLU A CA 1
ATOM 1390 C C . GLU A 1 175 ? 4.580 -6.104 -14.178 1.00 95.06 175 GLU A C 1
ATOM 1392 O O . GLU A 1 175 ? 3.557 -5.874 -13.528 1.00 95.06 175 GLU A O 1
ATOM 1397 N N . ASN A 1 176 ? 5.798 -6.020 -13.631 1.00 96.56 176 ASN A N 1
ATOM 1398 C CA . ASN A 1 176 ? 6.008 -5.710 -12.216 1.00 96.56 176 ASN A CA 1
ATOM 1399 C C . ASN A 1 176 ? 5.467 -4.324 -11.868 1.00 96.56 176 ASN A C 1
ATOM 1401 O O . ASN A 1 176 ? 4.780 -4.156 -10.858 1.00 96.56 176 ASN A O 1
ATOM 1405 N N . PHE A 1 177 ? 5.715 -3.336 -12.731 1.00 96.81 177 PHE A N 1
ATOM 1406 C CA . PHE A 1 177 ? 5.149 -2.006 -12.563 1.00 96.81 177 PHE A CA 1
ATOM 1407 C C . PHE A 1 177 ? 3.615 -2.030 -12.593 1.00 96.81 177 PHE A C 1
ATOM 1409 O O . PHE A 1 177 ? 2.990 -1.383 -11.756 1.00 96.81 177 PHE A O 1
ATOM 1416 N N . SER A 1 178 ? 2.995 -2.805 -13.489 1.00 95.38 178 SER A N 1
ATOM 1417 C CA . SER A 1 178 ? 1.534 -2.941 -13.554 1.00 95.38 178 SER A CA 1
ATOM 1418 C C . SER A 1 178 ? 0.944 -3.490 -12.248 1.00 95.38 178 SER A C 1
ATOM 1420 O O . SER A 1 178 ? -0.079 -2.984 -11.777 1.00 95.38 178 SER A O 1
ATOM 1422 N N . LYS A 1 179 ? 1.605 -4.468 -11.608 1.00 96.25 179 LYS A N 1
ATOM 1423 C CA . LYS A 1 179 ? 1.195 -4.977 -10.285 1.00 96.25 179 LYS A CA 1
ATOM 1424 C C . LYS A 1 179 ? 1.310 -3.908 -9.194 1.00 96.25 179 LYS A C 1
ATOM 1426 O O . LYS A 1 179 ? 0.367 -3.720 -8.426 1.00 96.25 179 LYS A O 1
ATOM 1431 N N . VAL A 1 180 ? 2.419 -3.163 -9.154 1.00 96.81 180 VAL A N 1
ATOM 1432 C CA . VAL A 1 180 ? 2.612 -2.047 -8.203 1.00 96.81 180 VAL A CA 1
ATOM 1433 C C . VAL A 1 180 ? 1.564 -0.953 -8.415 1.00 96.81 180 VAL A C 1
ATOM 1435 O O . VAL A 1 180 ? 0.968 -0.466 -7.457 1.00 96.81 180 VAL A O 1
A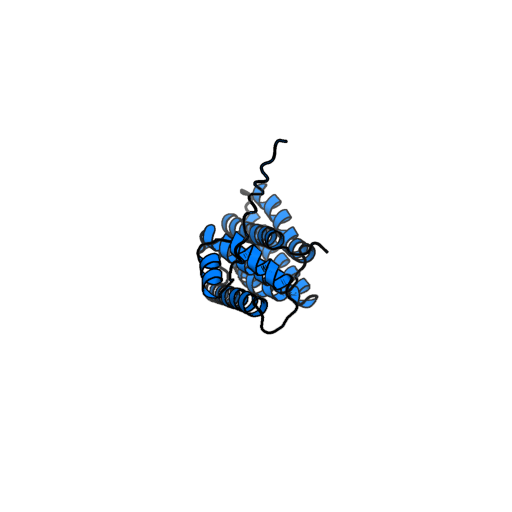TOM 1438 N N . TYR A 1 181 ? 1.296 -0.590 -9.668 1.00 96.06 181 TYR A N 1
ATOM 1439 C CA . TYR A 1 181 ? 0.294 0.411 -10.014 1.00 96.06 181 TYR A CA 1
ATOM 1440 C C . TYR A 1 181 ? -1.117 -0.028 -9.591 1.00 96.06 181 TYR A C 1
ATOM 1442 O O . TYR A 1 181 ? -1.836 0.738 -8.952 1.00 96.06 181 TYR A O 1
ATOM 1450 N N . THR A 1 182 ? -1.478 -1.288 -9.850 1.00 95.69 182 THR A N 1
ATOM 1451 C CA . THR A 1 182 ? -2.758 -1.873 -9.409 1.00 95.69 182 THR A CA 1
ATOM 1452 C C . THR A 1 182 ? -2.890 -1.842 -7.886 1.00 95.69 182 THR A C 1
ATOM 1454 O O . THR A 1 182 ? -3.936 -1.472 -7.352 1.00 95.69 182 THR A O 1
ATOM 1457 N N . PHE A 1 183 ? -1.813 -2.170 -7.166 1.00 97.44 183 PHE A N 1
ATOM 1458 C CA . PHE A 1 183 ? -1.775 -2.093 -5.708 1.00 97.44 183 PHE A CA 1
ATOM 1459 C C . PHE A 1 183 ? -2.023 -0.664 -5.201 1.00 97.44 183 PHE A C 1
ATOM 1461 O O . PHE A 1 183 ? -2.822 -0.451 -4.287 1.00 97.44 183 PHE A O 1
ATOM 1468 N N . PHE A 1 184 ? -1.400 0.332 -5.834 1.00 96.31 184 PHE A N 1
ATOM 1469 C CA . PHE A 1 184 ? -1.594 1.743 -5.503 1.00 96.31 184 PHE A CA 1
ATOM 1470 C C . PHE A 1 184 ? -3.037 2.207 -5.749 1.00 96.31 184 PHE A C 1
ATOM 1472 O O . PHE A 1 184 ? -3.627 2.872 -4.892 1.00 96.31 184 PHE A O 1
ATOM 1479 N N . GLU A 1 185 ? -3.633 1.844 -6.887 1.00 94.69 185 GLU A N 1
ATOM 1480 C CA . GLU A 1 185 ? -5.035 2.163 -7.181 1.00 94.69 185 GLU A CA 1
ATOM 1481 C C . GLU A 1 185 ? -5.985 1.520 -6.167 1.00 94.69 185 GLU A C 1
ATOM 1483 O O . GLU A 1 185 ? -6.896 2.189 -5.669 1.00 94.69 185 GLU A O 1
ATOM 1488 N N . ALA A 1 186 ? -5.734 0.262 -5.797 1.00 96.31 186 ALA A N 1
ATOM 1489 C CA . ALA A 1 186 ? -6.520 -0.441 -4.794 1.00 96.31 186 ALA A CA 1
ATOM 1490 C C . ALA A 1 186 ? -6.442 0.245 -3.419 1.00 96.31 186 ALA A C 1
ATOM 1492 O O . ALA A 1 186 ? -7.482 0.430 -2.783 1.00 96.31 186 ALA A O 1
ATOM 1493 N N . ILE A 1 187 ? -5.259 0.701 -2.980 1.00 96.94 187 ILE A N 1
ATOM 1494 C CA . ILE A 1 187 ? -5.113 1.455 -1.719 1.00 96.94 187 ILE A CA 1
ATOM 1495 C C . ILE A 1 187 ? -5.989 2.712 -1.747 1.00 96.94 187 ILE A C 1
ATOM 1497 O O . ILE A 1 187 ? -6.748 2.960 -0.808 1.00 96.94 187 ILE A O 1
ATOM 1501 N N . VAL A 1 188 ? -5.921 3.502 -2.825 1.00 94.75 188 VAL A N 1
ATOM 1502 C CA . VAL A 1 188 ? -6.718 4.735 -2.957 1.00 94.75 188 VAL A CA 1
ATOM 1503 C C . VAL A 1 188 ? -8.217 4.425 -2.957 1.00 94.75 188 VAL A C 1
ATOM 1505 O O . VAL A 1 188 ? -8.991 5.116 -2.287 1.00 94.75 188 VAL A O 1
ATOM 1508 N N . ALA A 1 189 ? -8.633 3.390 -3.690 1.00 94.88 189 ALA A N 1
ATOM 1509 C CA . ALA A 1 189 ? -10.029 2.984 -3.791 1.00 94.88 189 ALA A CA 1
ATOM 1510 C C . ALA A 1 189 ? -10.592 2.549 -2.430 1.00 94.88 189 ALA A C 1
ATOM 1512 O O . ALA A 1 189 ? -11.627 3.069 -1.999 1.00 94.88 189 ALA A O 1
ATOM 1513 N N . TYR A 1 190 ? -9.893 1.658 -1.721 1.00 96.94 190 TYR A N 1
ATOM 1514 C CA . TYR A 1 190 ? -10.341 1.171 -0.417 1.00 96.94 190 TYR A CA 1
ATOM 1515 C C . TYR A 1 190 ? -10.265 2.234 0.671 1.00 96.94 190 TYR A C 1
ATOM 1517 O O . TYR A 1 190 ? -11.158 2.300 1.514 1.00 96.94 190 TYR A O 1
ATOM 1525 N N . HIS A 1 191 ? -9.273 3.124 0.629 1.00 95.75 191 HIS A N 1
ATOM 1526 C CA . HIS A 1 191 ? -9.175 4.219 1.595 1.00 95.75 191 HIS A CA 1
ATOM 1527 C C . HIS A 1 191 ? -10.412 5.117 1.523 1.00 95.75 191 HIS A C 1
ATOM 1529 O O . HIS A 1 191 ? -11.069 5.375 2.537 1.00 95.75 191 HIS A O 1
ATOM 1535 N N . ARG A 1 192 ? -10.819 5.490 0.302 1.00 94.25 192 ARG A N 1
ATOM 1536 C CA . ARG A 1 192 ? -12.067 6.229 0.071 1.00 94.25 192 ARG A CA 1
ATOM 1537 C C . ARG A 1 192 ? -13.293 5.415 0.487 1.00 94.25 192 ARG A C 1
ATOM 1539 O O . ARG A 1 192 ? -14.196 5.950 1.132 1.00 94.25 192 ARG A O 1
ATOM 1546 N N . TYR A 1 193 ? -13.337 4.131 0.137 1.00 95.94 193 TYR A N 1
ATOM 1547 C CA . TYR A 1 193 ? -14.452 3.239 0.465 1.00 95.94 193 TYR A CA 1
ATOM 1548 C C . TYR A 1 193 ? -14.697 3.142 1.981 1.00 95.94 193 TYR A C 1
ATOM 1550 O O . TYR A 1 193 ? -15.843 3.265 2.438 1.00 95.94 193 TYR A O 1
ATOM 1558 N N . PHE A 1 194 ? -13.625 3.030 2.766 1.00 96.00 194 PHE A N 1
ATOM 1559 C CA . PHE A 1 194 ? -13.654 2.956 4.229 1.00 96.00 194 PHE A CA 1
ATOM 1560 C C . PHE A 1 194 ? -13.951 4.289 4.923 1.00 96.00 194 PHE A C 1
ATOM 1562 O O . PHE A 1 194 ? -14.277 4.301 6.107 1.00 96.00 194 PHE A O 1
ATOM 1569 N N . GLY A 1 195 ? -13.992 5.398 4.183 1.00 91.69 195 GLY A N 1
ATOM 1570 C CA . GLY A 1 195 ? -14.374 6.709 4.713 1.00 91.69 195 GLY A CA 1
ATOM 1571 C C . GLY A 1 195 ? -13.194 7.618 5.039 1.00 91.69 195 GLY A C 1
ATOM 1572 O O . GLY A 1 195 ? -13.341 8.524 5.860 1.00 91.69 195 GLY A O 1
ATOM 1573 N N . GLY A 1 196 ? -12.047 7.405 4.390 1.00 88.62 196 GLY A N 1
ATOM 1574 C CA . GLY A 1 196 ? -10.948 8.358 4.390 1.00 88.62 196 GLY A CA 1
ATOM 1575 C C . GLY A 1 196 ? -11.415 9.772 4.030 1.00 88.62 196 GLY A C 1
ATOM 1576 O O . GLY A 1 196 ? -12.185 9.974 3.088 1.00 88.62 196 GLY A O 1
ATOM 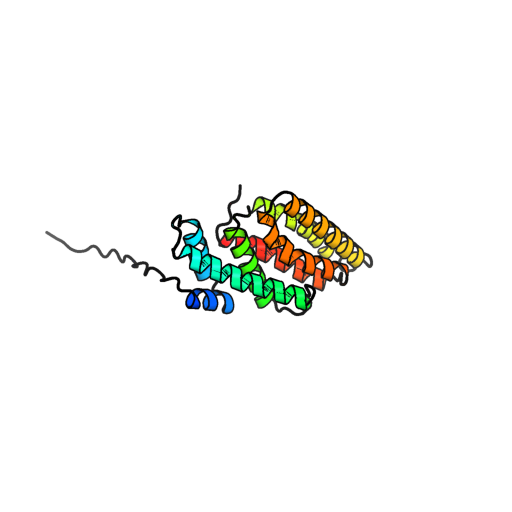1577 N N . LYS A 1 197 ? -10.974 10.766 4.805 1.00 84.25 197 LYS A N 1
ATOM 1578 C CA . LYS A 1 197 ? -11.373 12.171 4.622 1.00 84.25 197 LYS A CA 1
ATOM 1579 C C . LYS A 1 197 ? -10.658 12.779 3.412 1.00 84.25 197 LYS A C 1
ATOM 1581 O O . LYS A 1 197 ? -9.520 12.412 3.110 1.00 84.25 197 LYS A O 1
ATOM 1586 N N . GLU A 1 198 ? -11.310 13.707 2.713 1.00 73.81 198 GLU A N 1
ATOM 1587 C CA . GLU A 1 198 ? -10.709 14.388 1.555 1.00 73.81 198 GLU A CA 1
ATOM 1588 C C . GLU A 1 198 ? -9.796 15.567 1.931 1.00 73.81 198 GLU A C 1
ATOM 1590 O O . GLU A 1 198 ? -8.869 15.856 1.182 1.00 73.81 198 GLU A O 1
ATOM 1595 N N . GLN A 1 199 ? -10.006 16.227 3.073 1.00 52.34 199 GLN A N 1
ATOM 1596 C CA . GLN A 1 199 ? -9.279 17.450 3.454 1.00 52.34 199 GLN A CA 1
ATOM 1597 C C . GLN A 1 199 ? -8.004 17.172 4.216 1.00 52.34 199 GLN A C 1
ATOM 1599 O O . GLN A 1 199 ? -8.086 16.402 5.190 1.00 52.34 199 GLN A O 1
#